Protein 4GQX (pdb70)

InterPro domains:
  IPR002178 PTS EIIA type-2 domain [PF00359] (7-148)
  IPR002178 PTS EIIA type-2 domain [PS00372] (52-68)
  IPR002178 PTS EIIA type-2 domain [PS51094] (6-149)
  IPR002178 PTS EIIA type-2 domain [cd00211] (8-146)
  IPR006320 Phosphotransferase system, IIA-like nitrogen-regulatory protein PtsN [TIGR01419] (4-147)
  IPR016152 Phosphotransferase/anion transporter [G3DSA:3.40.930.10] (1-151)
  IPR016152 Phosphotransferase/anion transporter [SSF55804] (1-149)
  IPR051541 PTS System Sugar Transport and Nitrogen Regulation [PTHR47738] (1-150)

Structure (mmCIF, N/CA/C/O backbone):
data_4GQX
#
_entry.id   4GQX
#
_cell.length_a   67.203
_cell.length_b   67.203
_cell.length_c   144.104
_cell.angle_alpha   90.00
_cell.angle_beta   90.00
_cell.angle_gamma   120.00
#
_symmetry.space_group_name_H-M   'P 65'
#
loop_
_atom_site.group_PDB
_atom_site.id
_atom_site.type_symbol
_atom_site.label_atom_id
_atom_site.label_alt_id
_atom_site.label_comp_id
_atom_site.label_asym_id
_atom_site.label_entity_id
_atom_site.label_seq_id
_atom_site.pdbx_PDB_ins_code
_atom_site.Cartn_x
_atom_site.Cartn_y
_atom_site.Cartn_z
_atom_site.occupancy
_atom_site.B_iso_or_equiv
_atom_site.auth_seq_id
_atom_site.auth_comp_id
_atom_site.auth_asym_id
_atom_site.auth_atom_id
_atom_site.pdbx_PDB_model_num
ATOM 1 N N . MET A 1 13 ? 45.221 -12.180 -121.851 1.00 149.45 1 MET A N 1
ATOM 2 C CA . MET A 1 13 ? 43.750 -12.416 -122.020 1.00 149.45 1 MET A CA 1
ATOM 3 C C . MET A 1 13 ? 42.911 -11.124 -122.081 1.00 147.76 1 MET A C 1
ATOM 4 O O . MET A 1 13 ? 43.407 -10.009 -121.860 1.00 148.25 1 MET A O 1
ATOM 9 N N . ASN A 1 14 ? 41.629 -11.299 -122.379 1.00 67.85 2 ASN A N 1
ATOM 10 C CA . ASN A 1 14 ? 40.681 -10.206 -122.480 1.00 64.73 2 ASN A CA 1
ATOM 11 C C . ASN A 1 14 ? 39.454 -10.552 -121.628 1.00 62.32 2 ASN A C 1
ATOM 12 O O . ASN A 1 14 ? 38.739 -9.643 -121.172 1.00 61.30 2 ASN A O 1
ATOM 17 N N . ARG A 1 15 ? 39.255 -11.881 -121.480 1.00 47.56 3 ARG A N 1
ATOM 18 C CA . ARG A 1 15 ? 38.423 -12.638 -120.482 1.00 45.17 3 ARG A CA 1
ATOM 19 C C . ARG A 1 15 ? 36.903 -12.524 -120.549 1.00 43.67 3 ARG A C 1
ATOM 20 O O . ARG A 1 15 ? 36.161 -13.427 -120.168 1.00 43.58 3 ARG A O 1
ATOM 28 N N . LEU A 1 16 ? 36.453 -11.388 -121.035 1.00 64.35 4 LEU A N 1
ATOM 29 C CA . LEU A 1 16 ? 35.064 -11.156 -121.278 1.00 62.06 4 LEU A CA 1
ATOM 30 C C . LEU A 1 16 ? 34.921 -11.427 -122.783 1.00 60.77 4 LEU A C 1
ATOM 31 O O . LEU A 1 16 ? 33.817 -11.478 -123.330 1.00 60.48 4 LEU A O 1
ATOM 36 N N . ALA A 1 17 ? 36.066 -11.641 -123.429 1.00 39.56 5 ALA A N 1
ATOM 37 C CA . ALA A 1 17 ? 36.151 -11.836 -124.862 1.00 38.00 5 ALA A CA 1
ATOM 38 C C . ALA A 1 17 ? 35.347 -13.035 -125.314 1.00 37.21 5 ALA A C 1
ATOM 39 O O . ALA A 1 17 ? 34.491 -12.932 -126.197 1.00 36.97 5 ALA A O 1
ATOM 41 N N . LYS A 1 18 ? 35.622 -14.179 -124.702 1.00 48.86 6 LYS A N 1
ATOM 42 C CA . LYS A 1 18 ? 35.070 -15.424 -125.201 1.00 48.22 6 LYS A CA 1
ATOM 43 C C . LYS A 1 18 ? 33.634 -15.690 -124.757 1.00 47.31 6 LYS A C 1
ATOM 44 O O . LYS A 1 18 ? 32.968 -16.543 -125.331 1.00 47.53 6 LYS A O 1
ATOM 50 N N . ILE A 1 19 ? 33.136 -14.948 -123.776 1.00 31.21 7 ILE A N 1
ATOM 51 C CA . ILE A 1 19 ? 31.754 -15.162 -123.336 1.00 30.43 7 ILE A CA 1
ATOM 52 C C . ILE A 1 19 ? 30.803 -14.027 -123.681 1.00 30.61 7 ILE A C 1
ATOM 53 O O . ILE A 1 19 ? 29.583 -14.182 -123.571 1.00 30.69 7 ILE A O 1
ATOM 58 N N . LEU A 1 20 ? 31.341 -12.884 -124.086 1.00 34.60 8 LEU A N 1
ATOM 59 C CA . LEU A 1 20 ? 30.466 -11.772 -124.447 1.00 35.25 8 LEU A CA 1
ATOM 60 C C . LEU A 1 20 ? 30.617 -11.400 -125.895 1.00 35.99 8 LEU A C 1
ATOM 61 O O . LEU A 1 20 ? 31.478 -10.601 -126.237 1.00 35.59 8 LEU A O 1
ATOM 66 N N . PRO A 1 21 ? 29.772 -11.987 -126.752 1.00 49.65 9 PRO A N 1
ATOM 67 C CA . PRO A 1 21 ? 29.858 -11.745 -128.189 1.00 50.58 9 PRO A CA 1
ATOM 68 C C . PRO A 1 21 ? 29.201 -10.437 -128.559 1.00 51.77 9 PRO A C 1
ATOM 69 O O . PRO A 1 21 ? 28.501 -9.845 -127.746 1.00 51.94 9 PRO A O 1
ATOM 73 N N . LEU A 1 22 ? 29.423 -10.006 -129.794 1.00 49.31 10 LEU A N 1
ATOM 74 C CA . LEU A 1 22 ? 28.849 -8.773 -130.316 1.00 50.84 10 LEU A CA 1
ATOM 75 C C . LEU A 1 22 ? 27.322 -8.806 -130.238 1.00 51.89 10 LEU A C 1
ATOM 76 O O . LEU A 1 22 ? 26.704 -7.789 -129.920 1.00 52.18 10 LEU A O 1
ATOM 81 N N . GLU A 1 23 ? 26.730 -9.976 -130.493 1.00 48.96 11 GLU A N 1
ATOM 82 C CA . GLU A 1 23 ? 25.280 -10.154 -130.432 1.00 50.64 11 GLU A CA 1
ATOM 83 C C . GLU A 1 23 ? 24.774 -9.643 -129.116 1.00 50.56 11 GLU A C 1
ATOM 84 O O . GLU A 1 23 ? 23.641 -9.172 -129.039 1.00 51.02 11 GLU A O 1
ATOM 90 N N . ASN A 1 24 ? 25.622 -9.755 -128.090 1.00 40.30 12 ASN A N 1
ATOM 91 C CA . ASN A 1 24 ? 25.230 -9.549 -126.711 1.00 39.94 12 ASN A CA 1
ATOM 92 C C . ASN A 1 24 ? 25.601 -8.168 -126.192 1.00 39.98 12 ASN A C 1
ATOM 93 O O . ASN A 1 24 ? 25.513 -7.893 -124.994 1.00 39.66 12 ASN A O 1
ATOM 98 N N . VAL A 1 25 ? 26.038 -7.310 -127.107 1.00 58.50 13 VAL A N 1
ATOM 99 C CA . VAL A 1 25 ? 26.112 -5.869 -126.860 1.00 58.61 13 VAL A CA 1
ATOM 100 C C . VAL A 1 25 ? 24.855 -5.196 -127.426 1.00 59.48 13 VAL A C 1
ATOM 101 O O . VAL A 1 25 ? 24.692 -5.089 -128.660 1.00 59.32 13 VAL A O 1
ATOM 105 N N . VAL A 1 26 ? 23.971 -4.787 -126.503 1.00 68.98 14 VAL A N 1
ATOM 106 C CA . VAL A 1 26 ? 22.717 -4.073 -126.798 1.00 70.06 14 VAL A CA 1
ATOM 107 C C . VAL A 1 26 ? 22.758 -2.591 -126.375 1.00 71.89 14 VAL A C 1
ATOM 108 O O . VAL A 1 26 ? 22.889 -2.254 -125.182 1.00 72.12 14 VAL A O 1
ATOM 112 N N . ILE A 1 27 ? 22.629 -1.725 -127.383 1.00 59.98 15 ILE A N 1
ATOM 113 C CA . ILE A 1 27 ? 22.694 -0.290 -127.221 1.00 61.69 15 ILE A CA 1
ATOM 114 C C . ILE A 1 27 ? 21.293 0.195 -127.037 1.00 62.70 15 ILE A C 1
ATOM 115 O O . ILE A 1 27 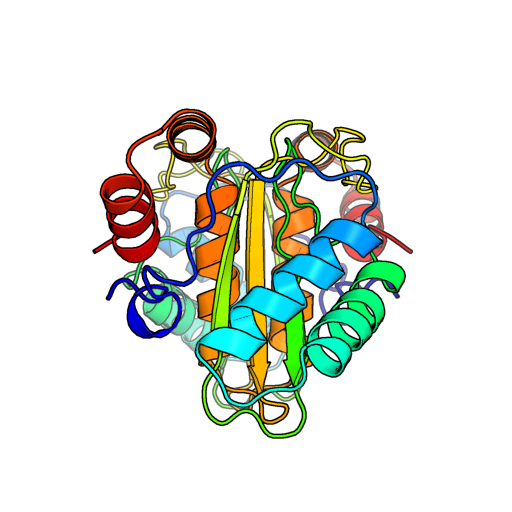? 20.379 -0.235 -127.748 1.00 62.52 15 ILE A O 1
ATOM 120 N N . ASP A 1 28 ? 21.140 1.097 -126.074 1.00 77.60 16 ASP A N 1
ATOM 121 C CA . ASP A 1 28 ? 19.895 1.826 -125.849 1.00 79.36 16 ASP A CA 1
ATOM 122 C C . ASP A 1 28 ? 18.649 0.955 -125.920 1.00 79.02 16 ASP A C 1
ATOM 123 O O . ASP A 1 28 ? 18.296 0.393 -126.962 1.00 79.00 16 ASP A O 1
ATOM 128 N N . LEU A 1 29 ? 17.968 0.899 -124.793 1.00 53.85 17 LEU A N 1
ATOM 129 C CA . LEU A 1 29 ? 16.838 0.055 -124.652 1.00 53.54 17 LEU A CA 1
ATOM 130 C C . LEU A 1 29 ? 15.883 0.874 -123.849 1.00 53.58 17 LEU A C 1
ATOM 131 O O . LEU A 1 29 ? 16.138 1.204 -122.688 1.00 53.42 17 LEU A O 1
ATOM 136 N N . SER A 1 30 ? 14.798 1.251 -124.501 1.00 70.84 18 SER A N 1
ATOM 137 C CA . SER A 1 30 ? 13.747 1.989 -123.840 1.00 71.11 18 SER A CA 1
ATOM 138 C C . SER A 1 30 ? 13.017 0.972 -122.985 1.00 71.07 18 SER A C 1
ATOM 139 O O . SER A 1 30 ? 12.472 -0.006 -123.504 1.00 71.14 18 SER A O 1
ATOM 142 N N . VAL A 1 31 ? 13.041 1.176 -121.673 1.00 54.64 19 VAL A N 1
ATOM 143 C CA . VAL A 1 31 ? 12.436 0.209 -120.773 1.00 54.60 19 VAL A CA 1
ATOM 144 C C . VAL A 1 31 ? 12.205 0.802 -119.393 1.00 54.30 19 VAL A C 1
ATOM 145 O O . VAL A 1 31 ? 12.887 1.744 -118.992 1.00 54.29 19 VAL A O 1
ATOM 149 N N . THR A 1 32 ? 11.256 0.226 -118.665 1.00 68.24 20 THR A N 1
ATOM 150 C CA . THR A 1 32 ? 10.723 0.853 -117.458 1.00 68.09 20 THR A CA 1
ATOM 151 C C . THR A 1 32 ? 11.001 0.133 -116.104 1.00 67.52 20 THR A C 1
ATOM 152 O O . THR A 1 32 ? 11.443 0.764 -115.143 1.00 67.36 20 THR A O 1
ATOM 156 N N . SER A 1 33 ? 10.765 -1.181 -116.051 1.00 57.30 21 SER A N 1
ATOM 157 C CA . SER A 1 33 ? 10.959 -1.990 -114.834 1.00 56.76 21 SER A CA 1
ATOM 158 C C . SER A 1 33 ? 12.372 -2.562 -114.715 1.00 56.44 21 SER A C 1
ATOM 159 O O . SER A 1 33 ? 13.097 -2.687 -115.705 1.00 56.31 21 SER A O 1
ATOM 162 N N . LYS A 1 34 ? 12.744 -2.932 -113.488 1.00 74.81 22 LYS A N 1
ATOM 163 C CA . LYS A 1 34 ? 13.893 -3.808 -113.245 1.00 73.79 22 LYS A CA 1
ATOM 164 C C . LYS A 1 34 ? 13.561 -5.158 -113.853 1.00 73.48 22 LYS A C 1
ATOM 165 O O . LYS A 1 34 ? 14.434 -5.809 -114.415 1.00 73.66 22 LYS A O 1
ATOM 171 N N . LYS A 1 35 ? 12.288 -5.556 -113.740 1.00 73.75 23 LYS A N 1
ATOM 172 C CA . LYS A 1 35 ? 11.746 -6.761 -114.383 1.00 73.03 23 LYS A CA 1
ATOM 173 C C . LYS A 1 35 ? 11.833 -6.678 -115.904 1.00 72.03 23 LYS A C 1
ATOM 174 O O . LYS A 1 35 ? 12.163 -7.658 -116.578 1.00 72.05 23 LYS A O 1
ATOM 180 N N . ARG A 1 36 ? 11.551 -5.499 -116.434 1.00 45.82 24 ARG A N 1
ATOM 181 C CA . ARG A 1 36 ? 11.579 -5.299 -117.862 1.00 44.62 24 ARG A CA 1
ATOM 182 C C . ARG A 1 36 ? 12.943 -5.597 -118.477 1.00 43.01 24 ARG A C 1
ATOM 183 O O . ARG A 1 36 ? 13.029 -6.249 -119.508 1.00 42.69 24 ARG A O 1
ATOM 191 N N . VAL A 1 37 ? 14.004 -5.122 -117.832 1.00 72.66 25 VAL A N 1
ATOM 192 C CA . VAL A 1 37 ? 15.379 -5.292 -118.334 1.00 70.89 25 VAL A CA 1
ATOM 193 C C . VAL A 1 37 ? 15.767 -6.735 -118.233 1.00 70.19 25 VAL A C 1
ATOM 194 O O . VAL A 1 37 ? 16.340 -7.300 -119.167 1.00 70.09 25 VAL A O 1
ATOM 198 N N . PHE A 1 38 ? 15.467 -7.312 -117.073 1.00 66.16 26 PHE A N 1
ATOM 199 C CA . PHE A 1 38 ? 15.716 -8.714 -116.804 1.00 65.28 26 PHE A CA 1
ATOM 200 C C . PHE A 1 38 ? 15.028 -9.612 -117.850 1.00 65.46 26 PHE A C 1
ATOM 201 O O . PHE A 1 38 ? 15.612 -10.628 -118.269 1.00 65.57 26 PHE A O 1
ATOM 209 N N . GLU A 1 39 ? 13.815 -9.224 -118.285 1.00 64.56 27 GLU A N 1
ATOM 210 C CA . GLU A 1 39 ? 13.088 -9.926 -119.353 1.00 64.11 27 GLU A CA 1
ATOM 211 C C . GLU A 1 39 ? 13.824 -9.824 -120.687 1.00 64.07 27 GLU A C 1
ATOM 212 O O . GLU A 1 39 ? 13.977 -10.811 -121.407 1.00 64.01 27 GLU A O 1
ATOM 218 N N . GLN A 1 40 ? 14.296 -8.622 -120.993 1.00 48.41 28 GLN A N 1
ATOM 219 C CA . GLN A 1 40 ? 15.059 -8.390 -122.191 1.00 48.45 28 GLN A CA 1
ATOM 220 C C . GLN A 1 40 ? 16.420 -9.048 -122.123 1.00 47.78 28 GLN A C 1
ATOM 221 O O . GLN A 1 40 ? 16.896 -9.593 -123.115 1.00 48.09 28 GLN A O 1
ATOM 227 N N . ALA A 1 41 ? 17.054 -8.997 -120.957 1.00 41.74 29 ALA A N 1
ATOM 228 C CA . ALA A 1 41 ? 18.325 -9.678 -120.766 1.00 40.81 29 ALA A CA 1
ATOM 229 C C . ALA A 1 41 ? 18.123 -11.156 -121.044 1.00 40.35 29 ALA A C 1
ATOM 230 O O . ALA A 1 41 ? 18.995 -11.799 -121.622 1.00 40.38 29 ALA A O 1
ATOM 232 N N . GLY A 1 42 ? 16.952 -11.669 -120.652 1.00 48.79 30 GLY A N 1
ATOM 233 C CA . GLY A 1 42 ? 16.521 -13.043 -120.940 1.00 47.94 30 GLY A CA 1
ATOM 234 C C . GLY A 1 42 ? 16.437 -13.369 -122.427 1.00 47.31 30 GLY A C 1
ATOM 235 O O . GLY A 1 42 ? 16.859 -14.444 -122.865 1.00 47.48 30 GLY A O 1
ATOM 236 N N . LEU A 1 43 ? 15.903 -12.437 -123.209 1.00 40.48 31 LEU A N 1
ATOM 237 C CA . LEU A 1 43 ? 15.814 -12.615 -124.650 1.00 39.45 31 LEU A CA 1
ATOM 238 C C . LEU A 1 43 ? 17.187 -12.648 -125.327 1.00 38.81 31 LEU A C 1
ATOM 239 O O . LEU A 1 43 ? 17.380 -13.367 -126.314 1.00 38.79 31 LEU A O 1
ATOM 244 N N . ILE A 1 44 ? 18.134 -11.874 -124.805 1.00 26.39 32 ILE A N 1
ATOM 245 C CA . ILE A 1 44 ? 19.483 -11.812 -125.386 1.00 25.82 32 ILE A CA 1
ATOM 246 C C . ILE A 1 44 ? 20.221 -13.159 -125.319 1.00 25.62 32 ILE A C 1
ATOM 247 O O . ILE A 1 44 ? 20.715 -13.675 -126.336 1.00 25.54 32 ILE A O 1
ATOM 252 N N . PHE A 1 45 ? 20.276 -13.726 -124.120 1.00 37.25 33 PHE A N 1
ATOM 253 C CA . PHE A 1 45 ? 20.949 -14.988 -123.911 1.00 37.31 33 PHE A CA 1
ATOM 254 C C . PHE A 1 45 ? 20.245 -16.122 -124.646 1.00 38.25 33 PHE A C 1
ATOM 255 O O . PHE A 1 45 ? 20.885 -16.950 -125.297 1.00 38.25 33 PHE A O 1
ATOM 263 N N . GLU A 1 46 ? 18.920 -16.121 -124.561 1.00 32.19 34 GLU A N 1
ATOM 264 C CA . GLU A 1 46 ? 18.059 -17.000 -125.335 1.00 33.09 34 GLU A CA 1
ATOM 265 C C . GLU A 1 46 ? 18.421 -16.981 -126.822 1.00 33.60 34 GLU A C 1
ATOM 266 O O . GLU A 1 46 ? 18.243 -17.971 -127.505 1.00 33.85 34 GLU A O 1
ATOM 272 N N . ASN A 1 47 ? 18.945 -15.869 -127.325 1.00 35.22 35 ASN A N 1
ATOM 273 C CA . ASN A 1 47 ? 19.336 -15.820 -128.734 1.00 36.27 35 ASN A CA 1
ATOM 274 C C . ASN A 1 47 ? 20.590 -16.569 -129.120 1.00 36.38 35 ASN A C 1
ATOM 275 O O . ASN A 1 47 ? 20.554 -17.357 -130.048 1.00 36.36 35 ASN A O 1
ATOM 280 N N . GLN A 1 48 ? 21.697 -16.309 -128.437 1.00 45.62 36 GLN A N 1
ATOM 281 C CA . GLN A 1 48 ? 22.943 -16.937 -128.837 1.00 46.21 36 GLN A CA 1
ATOM 282 C C . GLN A 1 48 ? 23.174 -18.292 -128.158 1.00 45.53 36 GLN A C 1
ATOM 283 O O . GLN A 1 48 ? 24.067 -19.044 -128.550 1.00 45.91 36 GLN A O 1
ATOM 289 N N . ASN A 1 49 ? 22.337 -18.603 -127.169 1.00 35.90 37 ASN A N 1
ATOM 290 C CA . ASN A 1 49 ? 22.337 -19.893 -126.493 1.00 34.34 37 ASN A CA 1
ATOM 291 C C . ASN A 1 49 ? 20.977 -20.588 -126.578 1.00 33.65 37 ASN A C 1
ATOM 292 O O . ASN A 1 49 ? 19.956 -19.955 -126.778 1.00 33.20 37 ASN A O 1
ATOM 297 N N . GLY A 1 50 ? 20.931 -21.892 -126.392 1.00 38.98 38 GLY A N 1
ATOM 298 C CA . GLY A 1 50 ? 19.617 -22.555 -126.324 1.00 39.19 38 GLY A CA 1
ATOM 299 C C . GLY A 1 50 ? 18.629 -22.023 -125.280 1.00 38.85 38 GLY A C 1
ATOM 300 O O . GLY A 1 50 ? 17.416 -22.074 -125.470 1.00 38.48 38 GLY A O 1
ATOM 301 N N . ILE A 1 51 ? 19.172 -21.485 -124.193 1.00 65.50 39 ILE A N 1
ATOM 302 C CA . ILE A 1 51 ? 18.465 -21.299 -122.908 1.00 65.87 39 ILE A CA 1
ATOM 303 C C . ILE A 1 51 ? 17.132 -20.538 -122.934 1.00 66.58 39 ILE A C 1
ATOM 304 O O . ILE A 1 51 ? 17.023 -19.480 -123.575 1.00 67.13 39 ILE A O 1
ATOM 309 N N . ALA A 1 52 ? 16.139 -21.077 -122.213 1.00 54.50 40 ALA A N 1
ATOM 310 C CA . ALA A 1 52 ? 14.839 -20.440 -122.072 1.00 54.42 40 ALA A CA 1
ATOM 311 C C . ALA A 1 52 ? 15.028 -19.045 -121.494 1.00 54.88 40 ALA A C 1
ATOM 312 O O . ALA A 1 52 ? 15.708 -18.878 -120.479 1.00 54.53 40 ALA A O 1
ATOM 314 N N . ARG A 1 53 ? 14.450 -18.046 -122.162 1.00 49.70 41 ARG A N 1
ATOM 315 C CA . ARG A 1 53 ? 14.536 -16.651 -121.715 1.00 50.35 41 ARG A CA 1
ATOM 316 C C . ARG A 1 53 ? 14.004 -16.456 -120.292 1.00 50.66 41 ARG A C 1
ATOM 317 O O . ARG A 1 53 ? 14.574 -15.679 -119.521 1.00 51.24 41 ARG A O 1
ATOM 325 N N . SER A 1 54 ? 12.925 -17.177 -119.968 1.00 31.63 42 SER A N 1
ATOM 326 C CA . SER A 1 54 ? 12.291 -17.215 -118.650 1.00 31.30 42 SER A CA 1
ATOM 327 C C . SER A 1 54 ? 13.197 -17.646 -117.507 1.00 31.14 42 SER A C 1
ATOM 328 O O . SER A 1 54 ? 13.145 -17.068 -116.436 1.00 31.26 42 SER A O 1
ATOM 331 N N . THR A 1 55 ? 13.989 -18.690 -117.726 1.00 40.19 43 THR A N 1
ATOM 332 C CA . THR A 1 55 ? 14.876 -19.220 -116.705 1.00 39.85 43 THR A CA 1
ATOM 333 C C . THR A 1 55 ? 15.976 -18.216 -116.354 1.00 40.21 43 THR A C 1
ATOM 334 O O . THR A 1 55 ? 16.310 -18.026 -115.192 1.00 40.21 43 THR A O 1
ATOM 338 N N . VAL A 1 56 ? 16.503 -17.538 -117.354 1.00 41.15 44 VAL A N 1
ATOM 339 C CA . VAL A 1 56 ? 17.444 -16.467 -117.106 1.00 42.00 44 VAL A CA 1
ATOM 340 C C . VAL A 1 56 ? 16.824 -15.377 -116.238 1.00 41.71 44 VAL A C 1
ATOM 341 O O . VAL A 1 56 ? 17.408 -15.011 -115.227 1.00 42.01 44 VAL A O 1
ATOM 345 N N . THR A 1 57 ? 15.658 -14.855 -116.624 1.00 47.69 45 THR A N 1
ATOM 346 C CA . THR A 1 57 ? 15.081 -13.745 -115.877 1.00 47.69 45 THR A CA 1
ATOM 347 C C . THR A 1 57 ? 14.702 -14.172 -114.456 1.00 48.17 45 THR A C 1
ATOM 348 O O . THR A 1 57 ? 15.046 -13.487 -113.499 1.00 48.70 45 THR A O 1
ATOM 352 N N . ASP A 1 58 ? 14.028 -15.310 -114.312 1.00 53.83 46 ASP A N 1
ATOM 353 C CA . ASP A 1 58 ? 13.709 -15.856 -112.989 1.00 54.25 46 ASP A CA 1
ATOM 354 C C . ASP A 1 58 ? 14.947 -15.940 -112.103 1.00 54.37 46 ASP A C 1
ATOM 355 O O . ASP A 1 58 ? 14.901 -15.609 -110.921 1.00 54.45 46 ASP A O 1
ATOM 360 N N . ASN A 1 59 ? 16.054 -16.381 -112.682 1.00 46.49 47 ASN A N 1
ATOM 361 C CA . ASN A 1 59 ? 17.240 -16.668 -111.905 1.00 46.76 47 ASN A CA 1
ATOM 362 C C . ASN A 1 59 ? 17.988 -15.437 -111.470 1.00 46.91 47 ASN A C 1
ATOM 363 O O . ASN A 1 59 ? 18.664 -15.442 -110.426 1.00 46.71 47 ASN A O 1
ATOM 368 N N . LEU A 1 60 ? 17.854 -14.389 -112.277 1.00 51.40 48 LEU A N 1
ATOM 369 C CA . LEU A 1 60 ? 18.478 -13.101 -111.997 1.00 51.83 48 LEU A CA 1
ATOM 370 C C . LEU A 1 60 ? 17.820 -12.448 -110.773 1.00 52.48 48 LEU A C 1
ATOM 371 O O . LEU A 1 60 ? 18.506 -11.928 -109.885 1.00 52.61 48 LEU A O 1
ATOM 376 N N . PHE A 1 61 ? 16.489 -12.515 -110.737 1.00 53.32 49 PHE A N 1
ATOM 377 C CA . PHE A 1 61 ? 15.688 -12.117 -109.581 1.00 53.70 49 PHE A CA 1
ATOM 378 C C . PHE A 1 61 ? 15.967 -12.983 -108.372 1.00 53.99 49 PHE A C 1
ATOM 379 O O . PHE A 1 61 ? 16.132 -12.481 -107.268 1.00 53.94 49 PHE A O 1
ATOM 387 N N . ALA A 1 62 ? 16.021 -14.291 -108.587 1.00 75.38 50 ALA A N 1
ATOM 388 C CA . ALA A 1 62 ? 16.481 -15.210 -1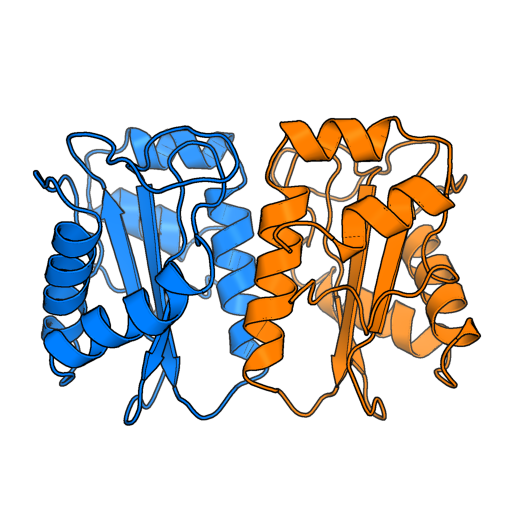07.556 1.00 76.26 50 ALA A CA 1
ATOM 389 C C . ALA A 1 62 ? 17.905 -14.840 -107.072 1.00 76.53 50 ALA A C 1
ATOM 390 O O . ALA A 1 62 ? 18.582 -15.629 -106.394 1.00 76.99 50 ALA A O 1
ATOM 392 N N . ARG A 1 63 ? 18.348 -13.629 -107.409 1.00 56.47 51 ARG A N 1
ATOM 393 C CA . ARG A 1 63 ? 19.614 -13.136 -106.924 1.00 55.79 51 ARG A CA 1
ATOM 394 C C . ARG A 1 63 ? 19.471 -11.674 -106.570 1.00 55.99 51 ARG A C 1
ATOM 395 O O . ARG A 1 63 ? 20.022 -11.221 -105.571 1.00 56.06 51 ARG A O 1
ATOM 403 N N . GLU A 1 64 ? 18.705 -10.954 -107.379 1.00 58.44 52 GLU A N 1
ATOM 404 C CA . GLU A 1 64 ? 18.492 -9.528 -107.190 1.00 58.94 52 GLU A CA 1
ATOM 405 C C . GLU A 1 64 ? 17.636 -9.182 -105.973 1.00 59.83 52 GLU A C 1
ATOM 406 O O . GLU A 1 64 ? 17.897 -8.178 -105.300 1.00 60.14 52 GLU A O 1
ATOM 412 N N . ARG A 1 65 ? 16.615 -9.997 -105.695 1.00 80.68 53 ARG A N 1
ATOM 413 C CA . ARG A 1 65 ? 15.802 -9.835 -104.480 1.00 81.26 53 ARG A CA 1
ATOM 414 C C . ARG A 1 65 ? 16.603 -10.201 -103.218 1.00 80.77 53 ARG A C 1
ATOM 415 O O . ARG A 1 65 ? 16.214 -9.830 -102.099 1.00 81.18 53 ARG A O 1
ATOM 423 N N . LEU A 1 66 ? 17.695 -10.951 -103.404 1.00 55.33 54 LEU A N 1
ATOM 424 C CA . LEU A 1 66 ? 18.608 -11.337 -102.315 1.00 54.03 54 LEU A CA 1
ATOM 425 C C . LEU A 1 66 ? 19.572 -10.178 -101.944 1.00 52.71 54 LEU A C 1
ATOM 426 O O . LEU A 1 66 ? 20.355 -10.270 -100.980 1.00 52.25 54 LEU A O 1
ATOM 431 N N . GLY A 1 67 ? 19.478 -9.087 -102.713 1.00 43.87 55 GLY A N 1
ATOM 432 C CA . GLY A 1 67 ? 20.347 -7.911 -102.586 1.00 41.91 55 GLY A CA 1
ATOM 433 C C . GLY A 1 67 ? 20.800 -7.381 -103.945 1.00 40.61 55 GLY A C 1
ATOM 434 O O . GLY A 1 67 ? 21.264 -8.147 -104.804 1.00 40.45 55 GLY A O 1
ATOM 435 N N . SER A 1 68 ? 20.680 -6.065 -104.125 1.00 27.38 56 SER A N 1
ATOM 436 C CA . SER A 1 68 ? 21.046 -5.385 -105.374 1.00 26.32 56 SER A CA 1
ATOM 437 C C . SER A 1 68 ? 22.467 -5.648 -105.871 1.00 25.72 56 SER A C 1
ATOM 438 O O . SER A 1 68 ? 23.428 -5.696 -105.101 1.00 24.79 56 SER A O 1
ATOM 441 N N . THR A 1 69 ? 22.572 -5.807 -107.188 1.00 48.22 57 THR A N 1
ATOM 442 C CA . THR A 1 69 ? 23.848 -6.019 -107.864 1.00 48.01 57 THR A CA 1
ATOM 443 C C . THR A 1 69 ? 24.293 -4.721 -108.531 1.00 48.39 57 THR A C 1
ATOM 444 O O . THR A 1 69 ? 25.208 -4.714 -109.355 1.00 48.32 57 THR A O 1
ATOM 448 N N . GLY A 1 70 ? 23.628 -3.628 -108.166 1.00 51.21 58 GLY A N 1
ATOM 449 C CA . GLY A 1 70 ? 24.048 -2.298 -108.577 1.00 52.43 58 GLY A CA 1
ATOM 450 C C . GLY A 1 70 ? 25.394 -2.042 -107.938 1.00 53.27 58 GLY A C 1
ATOM 451 O O . GLY A 1 70 ? 25.599 -2.394 -106.781 1.00 53.32 58 GLY A O 1
ATOM 452 N N . LEU A 1 71 ? 26.323 -1.464 -108.688 1.00 58.41 59 LEU A N 1
ATOM 453 C CA . LEU A 1 71 ? 27.671 -1.281 -108.171 1.00 59.18 59 LEU A CA 1
ATOM 454 C C . LEU A 1 71 ? 27.910 0.170 -107.736 1.00 60.47 59 LEU A C 1
ATOM 455 O O . LEU A 1 71 ? 28.952 0.498 -107.149 1.00 60.86 59 LEU A O 1
ATOM 460 N N . GLY A 1 72 ? 26.924 1.029 -107.994 1.00 74.34 60 GLY A N 1
ATOM 461 C CA . GLY A 1 72 ? 27.060 2.468 -107.723 1.00 75.30 60 GLY A CA 1
ATOM 462 C C . GLY A 1 72 ? 27.223 3.223 -109.030 1.00 76.04 60 GLY A C 1
ATOM 463 O O . GLY A 1 72 ? 27.814 2.695 -109.990 1.00 76.80 60 GLY A O 1
ATOM 464 N N . GLU A 1 73 ? 26.671 4.431 -109.092 1.00 41.81 61 GLU A N 1
ATOM 465 C CA . GLU A 1 73 ? 26.832 5.284 -110.263 1.00 42.00 61 GLU A CA 1
ATOM 466 C C . GLU A 1 73 ? 26.316 4.681 -111.606 1.00 41.73 61 GLU A C 1
ATOM 467 O O . GLU A 1 73 ? 27.048 4.624 -112.607 1.00 41.82 61 GLU A O 1
ATOM 473 N N . GLY A 1 74 ? 25.058 4.241 -111.631 1.00 63.51 62 GLY A N 1
ATOM 474 C CA . GLY A 1 74 ? 24.418 3.789 -112.884 1.00 62.39 62 GLY A CA 1
ATOM 475 C C . GLY A 1 74 ? 24.874 2.429 -113.401 1.00 61.59 62 GLY A C 1
ATOM 476 O O . GLY A 1 74 ? 24.487 1.997 -114.489 1.00 61.62 62 GLY A O 1
ATOM 477 N N . VAL A 1 75 ? 25.683 1.750 -112.596 1.00 49.03 63 VAL A N 1
ATOM 478 C CA . VAL A 1 75 ? 26.362 0.530 -112.993 1.00 47.47 63 VAL A CA 1
ATOM 479 C C . VAL A 1 75 ? 25.799 -0.643 -112.196 1.00 46.25 63 VAL A C 1
ATOM 480 O O . VAL A 1 75 ? 25.634 -0.560 -110.958 1.00 46.43 63 VAL A O 1
ATOM 484 N N . ALA A 1 76 ? 25.519 -1.735 -112.894 1.00 36.69 64 ALA A N 1
ATOM 485 C CA . ALA A 1 76 ? 25.051 -2.932 -112.227 1.00 34.92 64 ALA A CA 1
ATOM 486 C C . ALA A 1 76 ? 25.662 -4.165 -112.869 1.00 33.95 64 ALA A C 1
ATOM 487 O O . ALA A 1 76 ? 26.034 -4.144 -114.046 1.00 33.89 64 ALA A O 1
ATOM 489 N N . ILE A 1 77 ? 25.790 -5.227 -112.074 1.00 25.16 65 ILE A N 1
ATOM 490 C CA . ILE A 1 77 ? 26.242 -6.519 -112.566 1.00 23.82 65 ILE A CA 1
ATOM 491 C C . ILE A 1 77 ? 25.275 -7.614 -112.127 1.00 23.69 65 ILE A C 1
ATOM 492 O O . ILE A 1 77 ? 25.582 -8.396 -111.235 1.00 23.49 65 ILE A O 1
ATOM 497 N N . PRO A 1 78 ? 24.100 -7.678 -112.758 1.00 36.31 66 PRO A N 1
ATOM 498 C CA . PRO A 1 78 ? 23.178 -8.730 -112.421 1.00 36.75 66 PRO A CA 1
ATOM 499 C C . PRO A 1 78 ? 23.757 -10.032 -112.917 1.00 38.02 66 PRO A C 1
ATOM 500 O O . PRO A 1 78 ? 24.338 -10.070 -114.005 1.00 38.84 66 PRO A O 1
ATOM 504 N N . HIS A 1 79 ? 23.629 -11.089 -112.124 1.00 32.53 67 HIS A N 1
ATOM 505 C CA . HIS A 1 79 ? 24.191 -12.388 -112.486 1.00 33.48 67 HIS A CA 1
ATOM 506 C C . HIS A 1 79 ? 23.447 -13.503 -111.762 1.00 34.63 67 HIS A C 1
ATOM 507 O O . HIS A 1 79 ? 22.574 -13.221 -110.934 1.00 34.65 67 HIS A O 1
ATOM 514 N N . GLY A 1 80 ? 23.801 -14.758 -112.067 1.00 27.33 68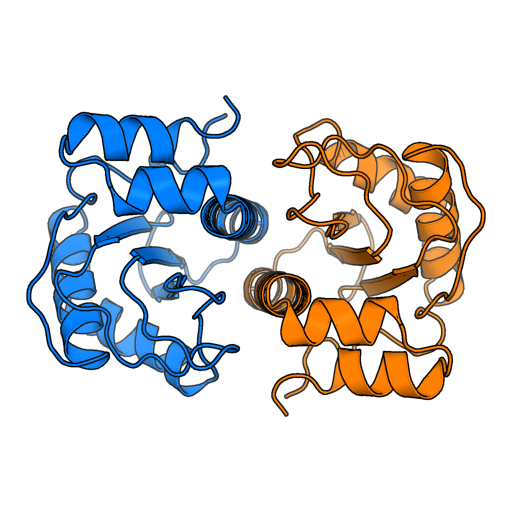 GLY A N 1
ATOM 515 C CA . GLY A 1 80 ? 23.102 -15.940 -111.544 1.00 28.65 68 GLY A CA 1
ATOM 516 C C . GLY A 1 80 ? 23.680 -17.263 -112.009 1.00 29.85 68 GLY A C 1
ATOM 517 O O . GLY A 1 80 ? 24.620 -17.304 -112.777 1.00 29.97 68 GLY A O 1
ATOM 518 N N . ARG A 1 81 ? 23.112 -18.355 -111.526 1.00 41.29 69 ARG A N 1
ATOM 519 C CA . ARG A 1 81 ? 23.519 -19.689 -111.929 1.00 42.95 69 ARG A CA 1
ATOM 520 C C . ARG A 1 81 ? 22.441 -20.184 -112.889 1.00 43.48 69 ARG A C 1
ATOM 521 O O . ARG A 1 81 ? 21.281 -19.802 -112.760 1.00 43.46 69 ARG A O 1
ATOM 529 N N . ILE A 1 82 ? 22.823 -21.018 -113.853 1.00 48.72 70 ILE A N 1
ATOM 530 C CA . ILE A 1 82 ? 21.870 -21.649 -114.777 1.00 49.56 70 ILE A CA 1
ATOM 531 C C . ILE A 1 82 ? 22.053 -23.163 -114.734 1.00 50.37 70 ILE A C 1
ATOM 532 O O . ILE A 1 82 ? 23.185 -23.651 -114.689 1.00 50.62 70 ILE A O 1
ATOM 537 N N . LYS A 1 83 ? 20.936 -23.891 -114.766 1.00 60.49 71 LYS A N 1
ATOM 538 C CA . LYS A 1 83 ? 20.906 -25.351 -114.609 1.00 61.17 71 LYS A CA 1
ATOM 539 C C . LYS A 1 83 ? 21.707 -26.155 -115.662 1.00 60.65 71 LYS A C 1
ATOM 540 O O . LYS A 1 83 ? 22.487 -27.041 -115.296 1.00 60.91 71 LYS A O 1
ATOM 546 N N . GLY A 1 84 ? 21.542 -25.863 -116.949 1.00 38.82 72 GLY A N 1
ATOM 547 C CA . GLY A 1 84 ? 22.182 -26.719 -117.960 1.00 37.98 72 GLY A CA 1
ATOM 548 C C . GLY A 1 84 ? 23.358 -26.117 -118.703 1.00 37.36 72 GLY A C 1
ATOM 549 O O . GLY A 1 84 ? 23.892 -26.729 -119.620 1.00 37.32 72 GLY A O 1
ATOM 550 N N . LEU A 1 85 ? 23.756 -24.914 -118.306 1.00 49.58 73 LEU A N 1
ATOM 551 C CA . LEU A 1 85 ? 24.768 -24.138 -119.013 1.00 49.09 73 LEU A CA 1
ATOM 552 C C . LEU A 1 85 ? 26.106 -24.862 -119.037 1.00 49.08 73 LEU A C 1
ATOM 553 O O . LEU A 1 85 ? 26.471 -25.494 -118.048 1.00 49.16 73 LEU A O 1
ATOM 558 N N . LYS A 1 86 ? 26.831 -24.766 -120.156 1.00 55.32 74 LYS A N 1
ATOM 559 C CA . LYS A 1 86 ? 28.093 -25.504 -120.334 1.00 54.80 74 LYS A CA 1
ATOM 560 C C . LYS A 1 86 ? 29.338 -24.641 -120.165 1.00 53.85 74 LYS A C 1
ATOM 561 O O . LYS A 1 86 ? 30.408 -25.141 -119.822 1.00 53.83 74 LYS A O 1
ATOM 567 N N . HIS A 1 87 ? 29.183 -23.352 -120.434 1.00 55.26 75 HIS A N 1
ATOM 568 C CA . HIS A 1 87 ? 30.222 -22.349 -120.257 1.00 54.10 75 HIS A CA 1
ATOM 569 C C . HIS A 1 87 ? 29.479 -21.063 -119.835 1.00 52.05 75 HIS A C 1
ATOM 570 O O . HIS A 1 87 ? 28.302 -20.902 -120.155 1.00 52.29 75 HIS A O 1
ATOM 577 N N . PRO A 1 88 ? 30.128 -20.158 -119.085 1.00 41.32 76 PRO A N 1
ATOM 578 C CA . PRO A 1 88 ? 29.425 -18.937 -118.674 1.00 39.87 76 PRO A CA 1
ATOM 579 C C . PRO A 1 88 ? 28.999 -18.098 -119.869 1.00 39.00 76 PRO A C 1
ATOM 580 O O . PRO A 1 88 ? 29.494 -18.325 -120.990 1.00 39.23 76 PRO A O 1
ATOM 584 N N . LEU A 1 89 ? 28.095 -17.141 -119.640 1.00 44.53 77 LEU A N 1
ATOM 585 C CA . LEU A 1 89 ? 27.576 -16.272 -120.704 1.00 42.98 77 LEU A CA 1
ATOM 586 C C . LEU A 1 89 ? 27.499 -14.829 -120.214 1.00 42.68 77 LEU A C 1
ATOM 587 O O . LEU A 1 89 ? 27.189 -14.591 -119.034 1.00 43.36 77 LEU A O 1
ATOM 592 N N . ALA A 1 90 ? 27.765 -13.855 -121.070 1.00 29.85 78 ALA A N 1
ATOM 593 C CA . ALA A 1 90 ? 27.632 -12.483 -120.600 1.00 30.22 78 ALA A CA 1
ATOM 594 C C . ALA A 1 90 ? 26.914 -11.575 -121.589 1.00 31.12 78 ALA A C 1
ATOM 595 O O . ALA A 1 90 ? 26.864 -11.877 -122.789 1.00 32.03 78 ALA A O 1
ATOM 597 N N . ALA A 1 91 ? 26.358 -10.466 -121.107 1.00 14.52 79 ALA A N 1
ATOM 598 C CA . ALA A 1 91 ? 25.795 -9.457 -122.011 1.00 15.41 79 ALA A CA 1
ATOM 599 C C . ALA A 1 91 ? 26.095 -8.032 -121.558 1.00 16.51 79 ALA A C 1
ATOM 600 O O . ALA A 1 91 ? 26.600 -7.796 -120.457 1.00 17.07 79 ALA A O 1
ATOM 602 N N . PHE A 1 92 ? 25.792 -7.064 -122.405 1.00 47.41 80 PHE A N 1
ATOM 603 C CA . PHE A 1 92 ? 25.877 -5.676 -121.973 1.00 48.47 80 PHE A CA 1
ATOM 604 C C . PHE A 1 92 ? 24.659 -4.887 -122.471 1.00 49.05 80 PHE A C 1
ATOM 605 O O . PHE A 1 92 ? 24.247 -4.991 -123.624 1.00 48.95 80 PHE A O 1
ATOM 613 N N . VAL A 1 93 ? 24.070 -4.103 -121.588 1.00 36.85 81 VAL A N 1
ATOM 614 C CA . VAL A 1 93 ? 22.896 -3.352 -121.962 1.00 37.96 81 VAL A CA 1
ATOM 615 C C . VAL A 1 93 ? 23.044 -1.915 -121.525 1.00 39.16 81 VAL A C 1
ATOM 616 O O . VAL A 1 93 ? 23.441 -1.659 -120.386 1.00 39.36 81 VAL A O 1
ATOM 620 N N . ARG A 1 94 ? 22.735 -0.982 -122.425 1.00 54.16 82 ARG A N 1
ATOM 621 C CA . ARG A 1 94 ? 22.530 0.420 -122.037 1.00 55.61 82 ARG A CA 1
ATOM 622 C C . ARG A 1 94 ? 21.074 0.763 -121.994 1.00 56.62 82 ARG A C 1
ATOM 623 O O . ARG A 1 94 ? 20.269 0.191 -122.722 1.00 57.40 82 ARG A O 1
ATOM 631 N N . LEU A 1 95 ? 20.718 1.712 -121.155 1.00 51.47 83 LEU A N 1
ATOM 632 C CA . LEU A 1 95 ? 19.343 2.099 -121.131 1.00 52.69 83 LEU A CA 1
ATOM 633 C C . LEU A 1 95 ? 19.180 3.563 -121.514 1.00 54.14 83 LEU A C 1
ATOM 634 O O . LEU A 1 95 ? 20.031 4.411 -121.185 1.00 54.35 83 LEU A O 1
ATOM 639 N N . ALA A 1 96 ? 18.098 3.836 -122.245 1.00 64.19 84 ALA A N 1
ATOM 640 C CA . ALA A 1 96 ? 17.728 5.189 -122.624 1.00 65.27 84 ALA A CA 1
ATOM 641 C C . ALA A 1 96 ? 17.599 5.993 -121.353 1.00 66.09 84 ALA A C 1
ATOM 642 O O . ALA A 1 96 ? 18.316 6.964 -121.140 1.00 66.09 84 ALA A O 1
ATOM 644 N N . GLU A 1 97 ? 16.690 5.553 -120.497 1.00 69.79 85 GLU A N 1
ATOM 645 C CA . GLU A 1 97 ? 16.478 6.201 -119.222 1.00 71.18 85 GLU A CA 1
ATOM 646 C C . GLU A 1 97 ? 17.010 5.269 -118.145 1.00 70.64 85 GLU A C 1
ATOM 647 O O . GLU A 1 97 ? 16.687 4.071 -118.149 1.00 70.67 85 GLU A O 1
ATOM 653 N N . PRO A 1 98 ? 17.852 5.807 -117.241 1.00 67.85 86 PRO A N 1
ATOM 654 C CA . PRO A 1 98 ? 18.306 5.057 -116.087 1.00 67.67 86 PRO A CA 1
ATOM 655 C C . PRO A 1 98 ? 17.103 4.619 -115.258 1.00 67.54 86 PRO A C 1
ATOM 656 O O . PRO A 1 98 ? 16.217 5.430 -115.011 1.00 67.61 86 PRO A O 1
ATOM 660 N N . ILE A 1 99 ? 17.060 3.352 -114.853 1.00 42.10 87 ILE A N 1
ATOM 661 C CA . ILE A 1 99 ? 15.939 2.854 -114.045 1.00 41.79 87 ILE A CA 1
ATOM 662 C C . ILE A 1 99 ? 16.264 2.749 -112.545 1.00 41.54 87 ILE A C 1
ATOM 663 O O . ILE A 1 99 ? 17.432 2.595 -112.191 1.00 41.21 87 ILE A O 1
ATOM 668 N N . PRO A 1 100 ? 15.230 2.852 -111.664 1.00 63.10 88 PRO A N 1
ATOM 669 C CA . PRO A 1 100 ? 15.472 2.684 -110.230 1.00 63.09 88 PRO A CA 1
ATOM 670 C C . PRO A 1 100 ? 15.844 1.233 -109.944 1.00 63.01 88 PRO A C 1
ATOM 671 O O . PRO A 1 100 ? 15.098 0.311 -110.303 1.00 62.65 88 PRO A O 1
ATOM 675 N N . PHE A 1 101 ? 17.003 1.046 -109.322 1.00 45.97 89 PHE A N 1
ATOM 676 C CA . PHE A 1 101 ? 17.610 -0.271 -109.245 1.00 46.25 89 PHE A CA 1
ATOM 677 C C . PHE A 1 101 ? 17.990 -0.650 -107.834 1.00 46.33 89 PHE A C 1
ATOM 678 O O . PHE A 1 101 ? 18.490 -1.750 -107.590 1.00 46.19 89 PHE A O 1
ATOM 686 N N . GLU A 1 102 ? 17.741 0.273 -106.909 1.00 47.16 90 GLU A N 1
ATOM 687 C CA . GLU A 1 102 ? 18.090 0.106 -105.496 1.00 47.58 90 GLU A CA 1
ATOM 688 C C . GLU A 1 102 ? 19.602 -0.006 -105.298 1.00 46.86 90 GLU A C 1
ATOM 689 O O . GLU A 1 102 ? 20.076 -0.721 -104.417 1.00 46.58 90 GLU A O 1
ATOM 695 N N . ALA A 1 103 ? 20.342 0.721 -106.131 1.00 45.07 91 ALA A N 1
ATOM 696 C CA . ALA A 1 103 ? 21.790 0.776 -106.075 1.00 44.71 91 ALA A CA 1
ATOM 697 C C . ALA A 1 103 ? 22.264 1.279 -104.703 1.00 44.72 91 ALA A C 1
ATOM 698 O O . ALA A 1 103 ? 21.519 1.986 -104.020 1.00 45.10 91 ALA A O 1
ATOM 700 N N . PRO A 1 104 ? 23.497 0.909 -104.284 1.00 72.17 92 PRO A N 1
ATOM 701 C CA . PRO A 1 104 ? 24.036 1.334 -102.982 1.00 71.71 92 PRO A CA 1
ATOM 702 C C . PRO A 1 104 ? 23.999 2.831 -102.755 1.00 71.34 92 PRO A C 1
ATOM 703 O O . PRO A 1 104 ? 23.791 3.246 -101.636 1.00 71.25 92 PRO A O 1
ATOM 707 N N . ASP A 1 105 ? 24.197 3.625 -103.804 1.00 46.45 93 ASP A N 1
ATOM 708 C CA . ASP A 1 105 ? 24.236 5.082 -103.679 1.00 46.53 93 ASP A CA 1
ATOM 709 C C . ASP A 1 105 ? 22.910 5.773 -103.979 1.00 46.29 93 ASP A C 1
ATOM 710 O O . ASP A 1 105 ? 22.854 6.993 -104.034 1.00 46.56 93 ASP A O 1
ATOM 715 N N . GLY A 1 106 ? 21.846 5.012 -104.184 1.00 54.33 94 GLY A N 1
ATOM 716 C CA . GLY A 1 106 ? 20.544 5.611 -104.442 1.00 54.32 94 GLY A CA 1
ATOM 717 C C . GLY A 1 106 ? 20.295 6.058 -105.869 1.00 54.59 94 GLY A C 1
ATOM 718 O O . GLY A 1 106 ? 19.155 6.327 -106.235 1.00 54.73 94 GLY A O 1
ATOM 719 N N . GLN A 1 107 ? 21.352 6.132 -106.676 1.00 66.20 95 GLN A N 1
ATOM 720 C CA . GLN A 1 107 ? 21.252 6.516 -108.091 1.00 66.47 95 GLN A CA 1
ATOM 721 C C . GLN A 1 107 ? 20.586 5.447 -108.989 1.00 65.43 95 GLN A C 1
ATOM 722 O O . GLN A 1 107 ? 20.762 4.256 -108.750 1.00 65.38 95 GLN A O 1
ATOM 728 N N . PRO A 1 108 ? 19.846 5.876 -110.042 1.00 68.96 96 PRO A N 1
ATOM 729 C CA . PRO A 1 108 ? 19.320 4.946 -111.062 1.00 67.97 96 PRO A CA 1
ATOM 730 C C . PRO A 1 108 ? 20.408 4.308 -111.963 1.00 66.77 96 PRO A C 1
ATOM 731 O O . PRO A 1 108 ? 21.501 4.871 -112.116 1.00 66.54 96 PRO A O 1
ATOM 735 N N . VAL A 1 109 ? 20.098 3.152 -112.554 1.00 48.04 97 VAL A N 1
ATOM 736 C CA . VAL A 1 109 ? 21.081 2.380 -113.324 1.00 46.64 97 VAL A CA 1
ATOM 737 C C . VAL A 1 109 ? 20.781 2.458 -114.821 1.00 45.34 97 VAL A C 1
ATOM 738 O O . VAL A 1 109 ? 19.633 2.289 -115.220 1.00 45.13 97 VAL A O 1
ATOM 742 N N . SER A 1 110 ? 21.805 2.739 -115.632 1.00 46.23 98 SER A N 1
ATOM 743 C CA . SER A 1 110 ? 21.656 2.815 -117.097 1.00 45.02 98 SER A CA 1
ATOM 744 C C . SER A 1 110 ? 22.654 1.911 -117.829 1.00 44.41 98 SER A C 1
ATOM 745 O O . SER A 1 110 ? 22.414 1.484 -118.974 1.00 44.64 98 SER A O 1
ATOM 748 N N . LEU A 1 111 ? 23.779 1.641 -117.171 1.00 44.07 99 LEU A N 1
ATOM 749 C CA . LEU A 1 111 ? 24.766 0.681 -117.662 1.00 42.54 99 LEU A CA 1
ATOM 750 C C . LEU A 1 111 ? 24.717 -0.632 -116.866 1.00 41.36 99 LEU A C 1
ATOM 751 O O . LEU A 1 111 ? 24.774 -0.616 -115.627 1.00 41.90 99 LEU A O 1
ATOM 756 N N . LEU A 1 112 ? 24.641 -1.764 -117.556 1.00 29.55 100 LEU A N 1
ATOM 757 C CA . LEU A 1 112 ? 24.754 -3.036 -116.862 1.00 28.27 100 LEU A CA 1
ATOM 758 C C . LEU A 1 112 ? 25.241 -4.181 -117.709 1.00 27.99 100 LEU A C 1
ATOM 759 O O . LEU A 1 112 ? 24.805 -4.372 -118.827 1.00 27.92 100 LEU A O 1
ATOM 764 N N . ILE A 1 113 ? 26.157 -4.948 -117.141 1.00 32.61 101 ILE A N 1
ATOM 765 C CA . ILE A 1 113 ? 26.714 -6.109 -117.819 1.00 32.38 101 ILE A CA 1
ATOM 766 C C . ILE A 1 113 ? 26.304 -7.372 -117.066 1.00 32.14 101 ILE A C 1
ATOM 767 O O . ILE A 1 113 ? 26.625 -7.541 -115.892 1.00 31.76 101 ILE A O 1
ATOM 772 N N . PHE A 1 114 ? 25.586 -8.248 -117.756 1.00 27.88 102 PHE A N 1
ATOM 773 C CA . PHE A 1 114 ? 25.002 -9.427 -117.138 1.00 28.08 102 PHE A CA 1
ATOM 774 C C . PHE A 1 114 ? 25.946 -10.641 -117.181 1.00 28.24 102 PHE A C 1
ATOM 775 O O . PHE A 1 114 ? 26.606 -10.898 -118.203 1.00 28.57 102 PHE A O 1
ATOM 783 N N . LEU A 1 115 ? 25.974 -11.421 -116.106 1.00 39.89 103 LEU A N 1
ATOM 784 C CA . LEU A 1 115 ? 26.779 -12.632 -116.116 1.00 39.78 103 LEU A CA 1
ATOM 785 C C . LEU A 1 115 ? 25.996 -13.861 -115.682 1.00 39.95 103 LEU A C 1
ATOM 786 O O . LEU A 1 115 ? 25.449 -13.889 -114.565 1.00 40.24 103 LEU A O 1
ATOM 791 N N . LEU A 1 116 ? 25.959 -14.886 -116.533 1.00 34.21 104 LEU A N 1
ATOM 792 C CA . LEU A 1 116 ? 25.390 -16.158 -116.108 1.00 33.77 104 LEU A CA 1
ATOM 793 C C . LEU A 1 116 ? 26.498 -17.151 -116.051 1.00 34.08 104 LEU A C 1
ATOM 794 O O . LEU A 1 116 ? 27.354 -17.155 -116.943 1.00 34.87 104 LEU A O 1
ATOM 799 N N . VAL A 1 117 ? 26.473 -18.002 -115.028 1.00 30.61 105 VAL A N 1
ATOM 800 C CA . VAL A 1 117 ? 27.446 -19.091 -114.877 1.00 30.61 105 VAL A CA 1
ATOM 801 C C . VAL A 1 117 ? 26.813 -20.468 -114.623 1.00 31.76 105 VAL A C 1
ATOM 802 O O . VAL A 1 117 ? 25.717 -20.566 -114.044 1.00 32.04 105 VAL A O 1
ATOM 806 N N . PRO A 1 118 ? 27.502 -21.544 -115.038 1.00 27.93 106 PRO A N 1
ATOM 807 C CA . PRO A 1 118 ? 26.913 -22.829 -114.776 1.00 28.96 106 PRO A CA 1
ATOM 808 C C . PRO A 1 118 ? 26.876 -23.144 -113.270 1.00 30.33 106 PRO A C 1
ATOM 809 O O . PRO A 1 118 ? 27.624 -22.545 -112.491 1.00 30.22 106 PRO A O 1
ATOM 813 N N . GLU A 1 119 ? 25.985 -24.062 -112.886 1.00 28.67 107 GLU A N 1
ATOM 814 C CA . GLU A 1 119 ? 25.829 -24.512 -111.514 1.00 30.24 107 GLU A CA 1
ATOM 815 C C . GLU A 1 119 ? 27.159 -24.950 -110.970 1.00 29.73 107 GLU A C 1
ATOM 816 O O . GLU A 1 119 ? 27.511 -24.618 -109.838 1.00 29.65 107 GLU A O 1
ATOM 822 N N . GLN A 1 120 ? 27.880 -25.706 -111.797 1.00 57.55 108 GLN A N 1
ATOM 823 C CA . GLN A 1 120 ? 29.190 -26.214 -111.465 1.00 57.52 108 GLN A CA 1
ATOM 824 C C . GLN A 1 120 ? 30.224 -25.084 -111.491 1.00 56.86 108 GLN A C 1
ATOM 825 O O . GLN A 1 120 ? 30.564 -24.574 -112.565 1.00 56.57 108 GLN A O 1
ATOM 831 N N . ALA A 1 121 ? 30.714 -24.718 -110.299 1.00 35.81 109 ALA A N 1
ATOM 832 C CA . ALA A 1 121 ? 31.574 -23.556 -110.094 1.00 34.98 109 ALA A CA 1
ATOM 833 C C . ALA A 1 121 ? 32.973 -23.810 -110.584 1.00 35.00 109 ALA A C 1
ATOM 834 O O . ALA A 1 121 ? 33.489 -24.901 -110.426 1.00 34.54 109 ALA A O 1
ATOM 836 N N . THR A 1 122 ? 33.565 -22.785 -111.191 1.00 26.54 110 THR A N 1
ATOM 837 C CA . THR A 1 122 ? 34.956 -22.777 -111.636 1.00 27.75 110 THR A CA 1
ATOM 838 C C . THR A 1 122 ? 35.671 -21.738 -110.817 1.00 28.15 110 THR A C 1
ATOM 839 O O . THR A 1 122 ? 35.088 -20.702 -110.446 1.00 27.96 110 THR A O 1
ATOM 843 N N . GLN A 1 123 ? 36.952 -21.996 -110.588 1.00 38.26 111 GLN A N 1
ATOM 844 C CA . GLN A 1 123 ? 37.900 -20.997 -110.110 1.00 39.49 111 GLN A CA 1
ATOM 845 C C . GLN A 1 123 ? 37.877 -19.694 -110.940 1.00 38.80 111 GLN A C 1
ATOM 846 O O . GLN A 1 123 ? 38.129 -18.614 -110.416 1.00 38.87 111 GLN A O 1
ATOM 852 N N . ALA A 1 124 ? 37.561 -19.809 -112.228 1.00 34.38 112 ALA A N 1
ATOM 853 C CA . ALA A 1 124 ? 37.484 -18.667 -113.146 1.00 33.51 112 ALA A CA 1
ATOM 854 C C . ALA A 1 124 ? 36.311 -17.746 -112.882 1.00 32.97 112 ALA A C 1
ATOM 855 O O . ALA A 1 124 ? 36.392 -16.555 -113.181 1.00 33.29 112 ALA A O 1
ATOM 857 N N . HIS A 1 125 ? 35.224 -18.294 -112.346 1.00 11.98 113 HIS A N 1
ATOM 858 C CA . HIS A 1 125 ? 33.997 -17.539 -112.145 1.00 11.26 113 HIS A CA 1
ATOM 859 C C . HIS A 1 125 ? 34.270 -16.288 -111.331 1.00 10.48 113 HIS A C 1
ATOM 860 O O . HIS A 1 125 ? 33.815 -15.208 -111.677 1.00 9.88 113 HIS A O 1
ATOM 867 N N . LEU A 1 126 ? 35.055 -16.447 -110.266 1.00 34.78 114 LEU A N 1
ATOM 868 C CA . LEU A 1 126 ? 35.430 -15.347 -109.403 1.00 33.86 114 LEU A CA 1
ATOM 869 C C . LEU A 1 126 ? 36.201 -14.279 -110.149 1.00 33.77 114 LEU A C 1
ATOM 870 O O . LEU A 1 126 ? 35.932 -13.096 -109.972 1.00 33.87 114 LEU A O 1
ATOM 875 N N . GLU A 1 127 ? 37.160 -14.702 -110.973 1.00 48.60 115 GLU A N 1
ATOM 876 C CA . GLU A 1 127 ? 38.090 -13.786 -111.660 1.00 48.57 115 GLU A CA 1
ATOM 877 C C . GLU A 1 127 ? 37.423 -13.122 -112.865 1.00 48.91 115 GLU A C 1
ATOM 878 O O . GLU A 1 127 ? 37.897 -12.086 -113.384 1.00 49.37 115 GLU A O 1
ATOM 884 N N . ILE A 1 128 ? 36.316 -13.696 -113.318 1.00 31.33 116 ILE A N 1
ATOM 885 C CA . ILE A 1 128 ? 35.630 -13.076 -114.434 1.00 31.40 116 ILE A CA 1
ATOM 886 C C . ILE A 1 128 ? 34.635 -12.034 -113.946 1.00 31.42 116 ILE A C 1
ATOM 887 O O . ILE A 1 128 ? 34.534 -10.969 -114.512 1.00 31.70 116 ILE A O 1
ATOM 892 N N . LEU A 1 129 ? 33.929 -12.334 -112.870 1.00 32.54 117 LEU A N 1
ATOM 893 C CA . LEU A 1 129 ? 33.082 -11.350 -112.198 1.00 32.57 117 LEU A CA 1
ATOM 894 C C . LEU A 1 129 ? 33.926 -10.216 -111.650 1.00 33.43 117 LEU A C 1
ATOM 895 O O . LEU A 1 129 ? 33.477 -9.069 -111.604 1.00 33.90 117 LEU A O 1
ATOM 900 N N . SER A 1 130 ? 35.145 -10.527 -111.211 1.00 37.88 118 SER A N 1
ATOM 901 C CA . SER A 1 130 ? 35.981 -9.490 -110.607 1.00 38.64 118 SER A CA 1
ATOM 902 C C . SER A 1 130 ? 36.528 -8.538 -111.674 1.00 38.86 118 SER A C 1
ATOM 903 O O . SER A 1 130 ? 36.716 -7.355 -111.427 1.00 39.25 118 SER A O 1
ATOM 906 N N . GLU A 1 131 ? 36.778 -9.066 -112.865 1.00 39.38 119 GLU A N 1
ATOM 907 C CA . GLU A 1 131 ? 37.229 -8.254 -113.970 1.00 39.43 119 GLU A CA 1
ATOM 908 C C . GLU A 1 131 ? 36.132 -7.287 -114.425 1.00 39.01 119 GLU A C 1
ATOM 909 O O . GLU A 1 131 ? 36.385 -6.125 -114.725 1.00 38.59 119 GLU A O 1
ATOM 915 N N . ILE A 1 132 ? 34.909 -7.797 -114.474 1.00 43.89 120 ILE A N 1
ATOM 916 C CA . ILE A 1 132 ? 33.729 -7.010 -114.816 1.00 44.31 120 ILE A CA 1
ATOM 917 C C . ILE A 1 132 ? 33.568 -5.832 -113.847 1.00 44.61 120 ILE A C 1
ATOM 918 O O . ILE A 1 132 ? 33.453 -4.685 -114.278 1.00 44.34 120 ILE A O 1
ATOM 923 N N . ALA A 1 133 ? 33.554 -6.147 -112.547 1.00 39.80 121 ALA A N 1
ATOM 924 C CA . ALA A 1 133 ? 33.405 -5.167 -111.485 1.00 40.35 121 ALA A CA 1
ATOM 925 C C . ALA A 1 133 ? 34.457 -4.078 -111.629 1.00 41.45 121 ALA A C 1
ATOM 926 O O . ALA A 1 133 ? 34.158 -2.905 -111.551 1.00 41.99 121 ALA A O 1
ATOM 928 N N . GLN A 1 134 ? 35.691 -4.469 -111.884 1.00 27.90 122 GLN A N 1
ATOM 929 C CA . GLN A 1 134 ? 36.790 -3.551 -111.868 1.00 29.35 122 GLN A CA 1
ATOM 930 C C . GLN A 1 134 ? 36.660 -2.589 -113.030 1.00 30.15 122 GLN A C 1
ATOM 931 O O . GLN A 1 134 ? 37.037 -1.408 -112.949 1.00 30.09 122 GLN A O 1
ATOM 937 N N . LEU A 1 135 ? 36.091 -3.130 -114.098 1.00 46.72 123 LEU A N 1
ATOM 938 C CA . LEU A 1 135 ? 35.889 -2.436 -115.357 1.00 48.07 123 LEU A CA 1
ATOM 939 C C . LEU A 1 135 ? 34.798 -1.385 -115.234 1.00 48.79 123 LEU A C 1
ATOM 940 O O . LEU A 1 135 ? 34.997 -0.228 -115.572 1.00 49.11 123 LEU A O 1
ATOM 945 N N . LEU A 1 136 ? 33.645 -1.793 -114.742 1.00 36.96 124 LEU A N 1
ATOM 946 C CA . LEU A 1 136 ? 32.542 -0.881 -114.515 1.00 38.16 124 LEU A CA 1
ATOM 947 C C . LEU A 1 136 ? 32.889 0.141 -113.442 1.00 39.38 124 LEU A C 1
ATOM 948 O O . LEU A 1 136 ? 32.508 1.308 -113.530 1.00 39.09 124 LEU A O 1
ATOM 953 N N . SER A 1 137 ? 33.627 -0.325 -112.437 1.00 78.34 125 SER A N 1
ATOM 954 C CA . SER A 1 137 ? 34.017 0.473 -111.284 1.00 80.10 125 SER A CA 1
ATOM 955 C C . SER A 1 137 ? 34.850 1.693 -111.674 1.00 81.49 125 SER A C 1
ATOM 956 O O . SER A 1 137 ? 34.577 2.804 -111.201 1.00 81.89 125 SER A O 1
ATOM 959 N N . ASP A 1 138 ? 35.856 1.499 -112.523 1.00 82.71 126 ASP A N 1
ATOM 960 C CA . ASP A 1 138 ? 36.669 2.629 -112.976 1.00 84.27 126 ASP A CA 1
ATOM 961 C C . ASP A 1 138 ? 35.843 3.640 -113.790 1.00 85.20 126 ASP A C 1
ATOM 962 O O . ASP A 1 138 ? 35.226 3.257 -114.780 1.00 85.61 126 ASP A O 1
ATOM 967 N N . ARG A 1 139 ? 35.856 4.918 -113.387 1.00 82.58 127 ARG A N 1
ATOM 968 C CA . ARG A 1 139 ? 34.932 5.926 -113.949 1.00 83.27 127 ARG A CA 1
ATOM 969 C C . ARG A 1 139 ? 35.421 6.623 -115.221 1.00 82.99 127 ARG A C 1
ATOM 970 O O . ARG A 1 139 ? 34.625 7.210 -115.965 1.00 82.72 127 ARG A O 1
ATOM 978 N N . ASP A 1 140 ? 36.726 6.559 -115.460 1.00 42.22 128 ASP A N 1
ATOM 979 C CA . ASP A 1 140 ? 37.291 6.967 -116.738 1.00 42.36 128 ASP A CA 1
ATOM 980 C C . ASP A 1 140 ? 36.655 6.109 -117.842 1.00 42.34 128 ASP A C 1
ATOM 981 O O . ASP A 1 140 ? 36.309 6.614 -118.899 1.00 42.10 128 ASP A O 1
ATOM 986 N N . THR A 1 141 ? 36.485 4.814 -117.565 1.00 71.46 129 THR A N 1
ATOM 987 C CA . THR A 1 141 ? 35.893 3.844 -118.492 1.00 71.59 129 THR A CA 1
ATOM 988 C C . THR A 1 141 ? 34.377 3.967 -118.503 1.00 72.63 129 THR A C 1
ATOM 989 O O . THR A 1 141 ? 33.756 4.031 -119.562 1.00 72.55 129 THR A O 1
ATOM 993 N N . ARG A 1 142 ? 33.800 4.000 -117.304 1.00 78.04 130 ARG A N 1
ATOM 994 C CA . ARG A 1 142 ? 32.373 4.170 -117.074 1.00 79.75 130 ARG A CA 1
ATOM 995 C C . ARG A 1 142 ? 31.799 5.248 -117.994 1.00 81.01 130 ARG A C 1
ATOM 996 O O . ARG A 1 142 ? 30.721 5.069 -118.552 1.00 81.39 130 ARG A O 1
ATOM 1004 N N . GLU A 1 143 ? 32.525 6.356 -118.167 1.00 105.59 131 GLU A N 1
ATOM 1005 C CA . GLU A 1 143 ? 32.110 7.426 -119.088 1.00 106.75 131 GLU A CA 1
ATOM 1006 C C . GLU A 1 143 ? 32.141 7.002 -120.559 1.00 106.85 131 GLU A C 1
ATOM 1007 O O . GLU A 1 143 ? 31.184 7.269 -121.277 1.00 107.20 131 GLU A O 1
ATOM 1013 N N . ARG A 1 144 ? 33.220 6.349 -121.005 1.00 69.46 132 ARG A N 1
ATOM 1014 C CA . ARG A 1 144 ? 33.325 5.879 -122.398 1.00 69.59 132 ARG A CA 1
ATOM 1015 C C . ARG A 1 144 ? 32.165 4.980 -122.789 1.00 69.47 132 ARG A C 1
ATOM 1016 O O . ARG A 1 144 ? 31.673 5.068 -123.905 1.00 69.37 132 ARG A O 1
ATOM 1024 N N . LEU A 1 145 ? 31.730 4.121 -121.869 1.00 94.40 133 LEU A N 1
ATOM 1025 C CA . LEU A 1 145 ? 30.590 3.230 -122.117 1.00 94.65 133 LEU A CA 1
ATOM 1026 C C . LEU A 1 145 ? 29.274 3.986 -122.136 1.00 95.12 133 LEU A C 1
ATOM 1027 O O . LEU A 1 145 ? 28.339 3.619 -122.851 1.00 95.46 133 LEU A O 1
ATOM 1032 N N . HIS A 1 146 ? 29.204 5.042 -121.334 1.00 80.25 134 HIS A N 1
ATOM 1033 C CA . HIS A 1 146 ? 27.989 5.836 -121.218 1.00 80.39 134 HIS A CA 1
ATOM 1034 C C . HIS A 1 146 ? 27.773 6.702 -122.448 1.00 79.68 134 HIS A C 1
ATOM 1035 O O . HIS A 1 146 ? 26.666 7.145 -122.697 1.00 79.42 134 HIS A O 1
ATOM 1042 N N . THR A 1 147 ? 28.827 6.926 -123.222 1.00 76.61 135 THR A N 1
ATOM 1043 C CA . THR A 1 147 ? 28.730 7.849 -124.350 1.00 76.60 135 THR A CA 1
ATOM 1044 C C . THR A 1 147 ? 28.824 7.191 -125.733 1.00 76.48 135 THR A C 1
ATOM 1045 O O . THR A 1 147 ? 28.167 7.648 -126.669 1.00 76.47 135 THR A O 1
ATOM 1049 N N . GLU A 1 148 ? 29.617 6.126 -125.857 1.00 66.14 136 GLU A N 1
ATOM 1050 C CA . GLU A 1 148 ? 29.901 5.527 -127.167 1.00 65.99 136 GLU A CA 1
ATOM 1051 C C . GLU A 1 148 ? 28.644 5.088 -127.915 1.00 65.92 136 GLU A C 1
ATOM 1052 O O . GLU A 1 148 ? 27.807 4.394 -127.337 1.00 65.90 136 GLU A O 1
ATOM 1058 N N . PRO A 1 149 ? 28.497 5.514 -129.194 1.00 79.45 137 PRO A N 1
ATOM 1059 C CA . PRO A 1 149 ? 27.381 5.097 -130.054 1.00 79.22 137 PRO A CA 1
ATOM 1060 C C . PRO A 1 149 ? 27.697 3.889 -130.938 1.00 78.87 137 PRO A C 1
ATOM 1061 O O . PRO A 1 149 ? 26.852 3.021 -131.100 1.00 78.96 137 PRO A O 1
ATOM 1065 N N . ASP A 1 150 ? 28.895 3.848 -131.510 1.00 80.75 138 ASP A N 1
ATOM 1066 C CA . ASP A 1 150 ? 29.328 2.718 -132.308 1.00 80.62 138 ASP A CA 1
ATOM 1067 C C . ASP A 1 150 ? 29.301 1.429 -131.479 1.00 79.89 138 ASP A C 1
ATOM 1068 O O . ASP A 1 150 ? 29.934 1.349 -130.427 1.00 80.20 138 ASP A O 1
ATOM 1073 N N . ARG A 1 151 ? 28.567 0.428 -131.960 1.00 52.82 139 ARG A N 1
ATOM 1074 C CA . ARG A 1 151 ? 28.401 -0.843 -131.249 1.00 51.30 139 ARG A CA 1
ATOM 1075 C C . ARG A 1 151 ? 29.638 -1.745 -131.325 1.00 51.16 139 ARG A C 1
ATOM 1076 O O . ARG A 1 151 ? 29.953 -2.465 -130.388 1.00 50.51 139 ARG A O 1
ATOM 1084 N N . ASP A 1 152 ? 30.321 -1.698 -132.465 1.00 78.94 140 ASP A N 1
ATOM 1085 C CA . ASP A 1 152 ? 31.584 -2.401 -132.683 1.00 79.12 140 ASP A CA 1
ATOM 1086 C C . ASP A 1 152 ? 32.619 -1.944 -131.661 1.00 79.08 140 ASP A C 1
ATOM 1087 O O . ASP A 1 152 ? 33.404 -2.745 -131.156 1.00 79.16 140 ASP A O 1
ATOM 1092 N N . GLU A 1 153 ? 32.598 -0.649 -131.357 1.00 71.48 141 GLU A N 1
ATOM 1093 C CA . GLU A 1 153 ? 33.587 -0.027 -130.481 1.00 71.39 141 GLU A CA 1
ATOM 1094 C C . GLU A 1 153 ? 33.310 -0.307 -129.012 1.00 69.83 141 GLU A C 1
ATOM 1095 O O . GLU A 1 153 ? 34.235 -0.445 -128.223 1.00 69.61 141 GLU A O 1
ATOM 1101 N N . LEU A 1 154 ? 32.032 -0.381 -128.656 1.00 70.54 142 LEU A N 1
ATOM 1102 C CA . LEU A 1 154 ? 31.621 -0.792 -127.313 1.00 68.97 142 LEU A CA 1
ATOM 1103 C C . LEU A 1 154 ? 31.900 -2.265 -127.042 1.00 68.12 142 LEU A C 1
ATOM 1104 O O . LEU A 1 154 ? 32.062 -2.648 -125.895 1.00 68.17 142 LEU A O 1
ATOM 1109 N N . HIS A 1 155 ? 31.942 -3.095 -128.083 1.00 73.27 143 HIS A N 1
ATOM 1110 C CA . HIS A 1 155 ? 32.377 -4.484 -127.919 1.00 71.81 143 HIS A CA 1
ATOM 1111 C C . HIS A 1 155 ? 33.900 -4.529 -127.747 1.00 71.15 143 HIS A C 1
ATOM 1112 O O . HIS A 1 155 ? 34.388 -5.099 -126.776 1.00 71.18 143 HIS A O 1
ATOM 1119 N N . ARG A 1 156 ? 34.639 -3.905 -128.668 1.00 61.39 144 ARG A N 1
ATOM 1120 C CA . ARG A 1 156 ? 36.108 -3.910 -128.634 1.00 60.53 144 ARG A CA 1
ATOM 1121 C C . ARG A 1 156 ? 36.640 -3.480 -127.276 1.00 59.16 144 ARG A C 1
ATOM 1122 O O . ARG A 1 156 ? 37.521 -4.125 -126.728 1.00 59.05 144 ARG A O 1
ATOM 1130 N N . LEU A 1 157 ? 36.090 -2.389 -126.748 1.00 69.37 145 LEU A N 1
ATOM 1131 C CA . LEU A 1 157 ? 36.468 -1.843 -125.443 1.00 67.82 145 LEU A CA 1
ATOM 1132 C C . LEU A 1 157 ? 36.172 -2.802 -124.290 1.00 66.99 145 LEU A C 1
ATOM 1133 O O . LEU A 1 157 ? 37.023 -2.991 -123.414 1.00 67.20 145 LEU A O 1
ATOM 1138 N N . LEU A 1 158 ? 34.972 -3.390 -124.295 1.00 63.36 146 LEU A N 1
ATOM 1139 C CA . LEU A 1 158 ? 34.570 -4.376 -123.294 1.00 62.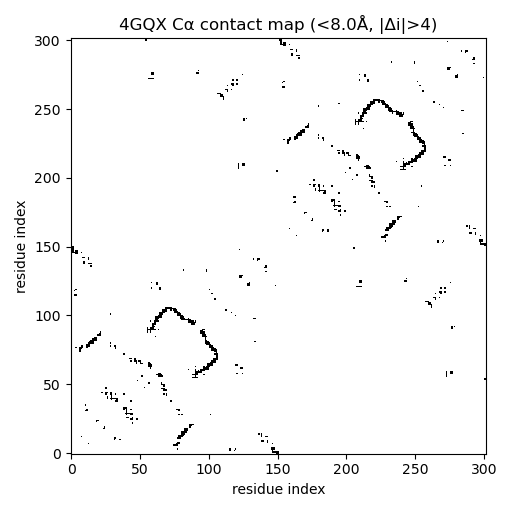17 146 LEU A CA 1
ATOM 1140 C C . LEU A 1 158 ? 35.475 -5.587 -123.285 1.00 62.80 146 LEU A C 1
ATOM 1141 O O . LEU A 1 158 ? 36.002 -5.956 -122.246 1.00 62.81 146 LEU A O 1
ATOM 1146 N N . THR A 1 159 ? 35.686 -6.186 -124.448 1.00 40.87 147 THR A N 1
ATOM 1147 C CA . THR A 1 159 ? 36.452 -7.417 -124.523 1.00 41.93 147 THR A CA 1
ATOM 1148 C C . THR A 1 159 ? 37.949 -7.217 -124.670 1.00 43.13 147 THR A C 1
ATOM 1149 O O . THR A 1 159 ? 38.661 -8.175 -124.909 1.00 43.27 147 THR A O 1
ATOM 1153 N N . GLN A 1 160 ? 38.438 -5.991 -124.538 1.00 48.81 148 GLN A N 1
ATOM 1154 C CA . GLN A 1 160 ? 39.882 -5.759 -124.650 1.00 50.90 148 GLN A CA 1
ATOM 1155 C C . GLN A 1 160 ? 40.473 -4.905 -123.527 1.00 52.33 148 GLN A C 1
ATOM 1156 O O . GLN A 1 160 ? 41.614 -4.460 -123.633 1.00 52.53 148 GLN A O 1
ATOM 1162 N N . TRP A 1 161 ? 39.698 -4.688 -122.466 1.00 73.19 149 TRP A N 1
ATOM 1163 C CA . TRP A 1 161 ? 40.155 -4.020 -121.249 1.00 75.20 149 TRP A CA 1
ATOM 1164 C C . TRP A 1 161 ? 41.195 -4.879 -120.534 1.00 77.36 149 TRP A C 1
ATOM 1165 O O . TRP A 1 161 ? 40.915 -6.032 -120.196 1.00 77.69 149 TRP A O 1
ATOM 1176 N N . GLN A 1 162 ? 42.370 -4.291 -120.284 1.00 33.93 150 GLN A N 1
ATOM 1177 C CA . GLN A 1 162 ? 43.604 -5.013 -119.909 1.00 36.72 150 GLN A CA 1
ATOM 1178 C C . GLN A 1 162 ? 43.929 -6.234 -120.844 1.00 38.82 150 GLN A C 1
ATOM 1179 O O . GLN A 1 162 ? 43.592 -7.374 -120.493 1.00 38.30 150 GLN A O 1
ATOM 1185 N N . PRO A 1 163 ? 44.581 -5.992 -122.037 1.00 201.77 151 PRO A N 1
ATOM 1186 C CA . PRO A 1 163 ? 44.977 -7.052 -123.029 1.00 201.77 151 PRO A CA 1
ATOM 1187 C C . PRO A 1 163 ? 46.481 -7.490 -123.020 1.00 201.77 151 PRO A C 1
ATOM 1188 O O . PRO A 1 163 ? 46.716 -8.544 -122.392 1.00 180.73 151 PRO A O 1
ATOM 1193 N N . MET B 1 13 ? 21.954 -12.181 -94.239 1.00 128.33 1 MET B N 1
ATOM 1194 C CA . MET B 1 13 ? 23.420 -12.429 -94.060 1.00 128.41 1 MET B CA 1
ATOM 1195 C C . MET B 1 13 ? 24.262 -11.139 -93.997 1.00 126.75 1 MET B C 1
ATOM 1196 O O . MET B 1 13 ? 23.756 -10.019 -94.207 1.00 127.20 1 MET B O 1
ATOM 1201 N N . ASN B 1 14 ? 25.551 -11.322 -93.710 1.00 58.13 2 ASN B N 1
ATOM 1202 C CA . ASN B 1 14 ? 26.501 -10.234 -93.593 1.00 55.00 2 ASN B CA 1
ATOM 1203 C C . ASN B 1 14 ? 27.723 -10.565 -94.449 1.00 52.59 2 ASN B C 1
ATOM 1204 O O . ASN B 1 14 ? 28.424 -9.648 -94.911 1.00 51.58 2 ASN B O 1
ATOM 1209 N N . ARG B 1 15 ? 27.933 -11.892 -94.599 1.00 49.47 3 ARG B N 1
ATOM 1210 C CA . ARG B 1 15 ? 28.777 -12.639 -95.600 1.00 47.06 3 ARG B CA 1
ATOM 1211 C C . ARG B 1 15 ? 30.297 -12.521 -95.547 1.00 45.54 3 ARG B C 1
ATOM 1212 O O . ARG B 1 15 ? 31.040 -13.412 -95.966 1.00 45.46 3 ARG B O 1
ATOM 1220 N N . LEU B 1 16 ? 30.747 -11.397 -95.036 1.00 58.00 4 LEU B N 1
ATOM 1221 C CA . LEU B 1 16 ? 32.137 -11.162 -94.798 1.00 55.73 4 LEU B CA 1
ATOM 1222 C C 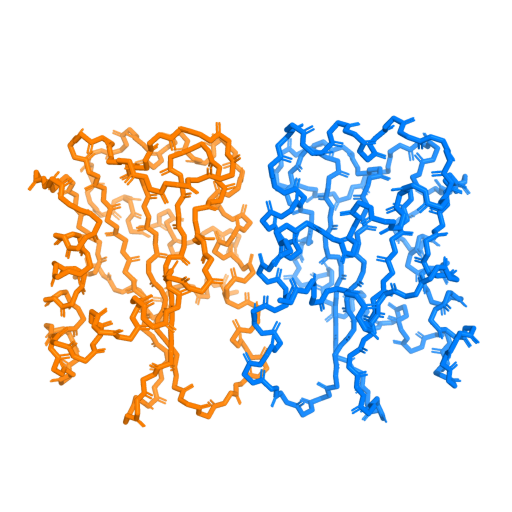. LEU B 1 16 ? 32.271 -11.459 -93.296 1.00 54.48 4 LEU B C 1
ATOM 1223 O O . LEU B 1 16 ? 33.372 -11.538 -92.747 1.00 54.15 4 LEU B O 1
ATOM 1228 N N . ALA B 1 17 ? 31.119 -11.659 -92.655 1.00 43.71 5 ALA B N 1
ATOM 1229 C CA . ALA B 1 17 ? 31.031 -11.852 -91.222 1.00 42.18 5 ALA B CA 1
ATOM 1230 C C . ALA B 1 17 ? 31.849 -13.048 -90.762 1.00 41.41 5 ALA B C 1
ATOM 1231 O O . ALA B 1 17 ? 32.714 -12.938 -89.891 1.00 41.17 5 ALA B O 1
ATOM 1233 N N . LYS B 1 18 ? 31.575 -14.197 -91.362 1.00 45.03 6 LYS B N 1
ATOM 1234 C CA . LYS B 1 18 ? 32.131 -15.439 -90.860 1.00 44.30 6 LYS B CA 1
ATOM 1235 C C . LYS B 1 18 ? 33.564 -15.709 -91.300 1.00 43.43 6 LYS B C 1
ATOM 1236 O O . LYS B 1 18 ? 34.215 -16.581 -90.738 1.00 43.71 6 LYS B O 1
ATOM 1242 N N . ILE B 1 19 ? 34.077 -14.947 -92.260 1.00 43.29 7 ILE B N 1
ATOM 1243 C CA . ILE B 1 19 ? 35.455 -15.171 -92.710 1.00 42.48 7 ILE B CA 1
ATOM 1244 C C . ILE B 1 19 ? 36.413 -14.035 -92.381 1.00 42.66 7 ILE B C 1
ATOM 1245 O O . ILE B 1 19 ? 37.627 -14.190 -92.501 1.00 42.74 7 ILE B O 1
ATOM 1250 N N . LEU B 1 20 ? 35.882 -12.889 -91.981 1.00 25.91 8 LEU B N 1
ATOM 1251 C CA . LEU B 1 20 ? 36.755 -11.780 -91.627 1.00 26.48 8 LEU B CA 1
ATOM 1252 C C . LEU B 1 20 ? 36.589 -11.398 -90.175 1.00 27.30 8 LEU B C 1
ATOM 1253 O O . LEU B 1 20 ? 35.737 -10.574 -89.841 1.00 26.83 8 LEU B O 1
ATOM 1258 N N . PRO B 1 21 ? 37.409 -12.007 -89.305 1.00 52.19 9 PRO B N 1
ATOM 1259 C CA . PRO B 1 21 ? 37.334 -11.750 -87.876 1.00 53.15 9 PRO B CA 1
ATOM 1260 C C . PRO B 1 21 ? 37.991 -10.428 -87.503 1.00 54.35 9 PRO B C 1
ATOM 1261 O O . PRO B 1 21 ? 38.671 -9.813 -88.321 1.00 54.44 9 PRO B O 1
ATOM 1265 N N . LEU B 1 22 ? 37.781 -10.006 -86.263 1.00 59.54 10 LEU B N 1
ATOM 1266 C CA . LEU B 1 22 ? 38.340 -8.766 -85.744 1.00 61.13 10 LEU B CA 1
ATOM 1267 C C . LEU B 1 22 ? 39.866 -8.788 -85.813 1.00 62.22 10 LEU B C 1
ATOM 1268 O O . LEU B 1 22 ? 40.484 -7.763 -86.119 1.00 62.47 10 LEU B O 1
ATOM 1273 N N . GLU B 1 23 ? 40.456 -9.961 -85.559 1.00 46.70 11 GLU B N 1
ATOM 1274 C CA . GLU B 1 23 ? 41.907 -10.149 -85.635 1.00 48.36 11 GLU B CA 1
ATOM 1275 C C . GLU B 1 23 ? 42.409 -9.628 -86.952 1.00 48.27 11 GLU B C 1
ATOM 1276 O O . GLU B 1 23 ? 43.532 -9.133 -87.025 1.00 48.76 11 GLU B O 1
ATOM 1282 N N . ASN B 1 24 ? 41.570 -9.758 -87.983 1.00 42.27 12 ASN B N 1
ATOM 1283 C CA . ASN B 1 24 ? 41.967 -9.548 -89.356 1.00 41.88 12 ASN B CA 1
ATOM 1284 C C . ASN B 1 24 ? 41.608 -8.166 -89.861 1.00 41.97 12 ASN B C 1
ATOM 1285 O O . ASN B 1 24 ? 41.711 -7.883 -91.054 1.00 41.71 12 ASN B O 1
ATOM 1290 N N . VAL B 1 25 ? 41.168 -7.311 -88.943 1.00 57.69 13 VAL B N 1
ATOM 1291 C CA . VAL B 1 25 ? 41.081 -5.871 -89.201 1.00 57.81 13 VAL B CA 1
ATOM 1292 C C . VAL B 1 25 ? 42.330 -5.185 -88.639 1.00 58.67 13 VAL B C 1
ATOM 1293 O O . VAL B 1 25 ? 42.481 -5.066 -87.406 1.00 58.50 13 VAL B O 1
ATOM 1297 N N . VAL B 1 26 ? 43.220 -4.781 -89.561 1.00 67.76 14 VAL B N 1
ATOM 1298 C CA . VAL B 1 26 ? 44.478 -4.065 -89.262 1.00 68.81 14 VAL B CA 1
ATOM 1299 C C . VAL B 1 26 ? 44.454 -2.581 -89.685 1.00 70.66 14 VAL B C 1
ATOM 1300 O O . VAL B 1 26 ? 44.361 -2.244 -90.885 1.00 70.94 14 VAL B O 1
ATOM 1304 N N . ILE B 1 27 ? 44.552 -1.713 -88.676 1.00 56.56 15 ILE B N 1
ATOM 1305 C CA . ILE B 1 27 ? 44.471 -0.280 -88.839 1.00 58.26 15 ILE B CA 1
ATOM 1306 C C . ILE B 1 27 ? 45.871 0.208 -89.013 1.00 59.33 15 ILE B C 1
ATOM 1307 O O . ILE B 1 27 ? 46.780 -0.213 -88.283 1.00 59.16 15 ILE B O 1
ATOM 1312 N N . ASP B 1 28 ? 46.030 1.101 -89.986 1.00 78.27 16 ASP B N 1
ATOM 1313 C CA . ASP B 1 28 ? 47.274 1.832 -90.207 1.00 80.03 16 ASP B CA 1
ATOM 1314 C C . ASP B 1 28 ? 48.520 0.953 -90.147 1.00 79.75 16 ASP B C 1
ATOM 1315 O O . ASP B 1 28 ? 48.877 0.381 -89.104 1.00 79.77 16 ASP B O 1
ATOM 1320 N N . LEU B 1 29 ? 49.195 0.897 -91.280 1.00 71.86 17 LEU B N 1
ATOM 1321 C CA . LEU B 1 29 ? 50.331 0.056 -91.421 1.00 71.54 17 LEU B CA 1
ATOM 1322 C C . LEU B 1 29 ? 51.298 0.860 -92.223 1.00 71.57 17 LEU B C 1
ATOM 1323 O O . LEU B 1 29 ? 51.058 1.176 -93.391 1.00 71.38 17 LEU B O 1
ATOM 1328 N N . SER B 1 30 ? 52.378 1.239 -91.560 1.00 105.03 18 SER B N 1
ATOM 1329 C CA . SER B 1 30 ? 53.434 1.980 -92.208 1.00 105.28 18 SER B CA 1
ATOM 1330 C C . SER B 1 30 ? 54.165 0.966 -93.057 1.00 105.26 18 SER B C 1
ATOM 1331 O O . SER B 1 30 ? 54.711 -0.015 -92.536 1.00 105.33 18 SER B O 1
ATOM 1334 N N . VAL B 1 31 ? 54.136 1.171 -94.369 1.00 71.43 19 VAL B N 1
ATOM 1335 C CA . VAL B 1 31 ? 54.741 0.212 -95.278 1.00 71.33 19 VAL B CA 1
ATOM 1336 C C . VAL B 1 31 ? 54.973 0.814 -96.659 1.00 71.01 19 VAL B C 1
ATOM 1337 O O . VAL B 1 31 ? 54.292 1.761 -97.060 1.00 70.95 19 VAL B O 1
ATOM 1341 N N . THR B 1 32 ? 55.927 0.238 -97.383 1.00 69.69 20 THR B N 1
ATOM 1342 C CA . THR B 1 32 ? 56.466 0.867 -98.585 1.00 69.57 20 THR B CA 1
ATOM 1343 C C . THR B 1 32 ? 56.201 0.135 -99.934 1.00 68.99 20 THR B C 1
ATOM 1344 O O . THR B 1 32 ? 55.757 0.760 -100.898 1.00 68.89 20 THR B O 1
ATOM 1348 N N . SER B 1 33 ? 56.448 -1.175 -99.988 1.00 55.21 21 SER B N 1
ATOM 1349 C CA . SER B 1 33 ? 56.251 -1.972 -101.211 1.00 54.69 21 SER B CA 1
ATOM 1350 C C . SER B 1 33 ? 54.838 -2.548 -101.339 1.00 54.35 21 SER B C 1
ATOM 1351 O O . SER B 1 33 ? 54.108 -2.661 -100.352 1.00 54.24 21 SER B O 1
ATOM 1354 N N . LYS B 1 34 ? 54.468 -2.923 -102.567 1.00 83.57 22 LYS B N 1
ATOM 1355 C CA . LYS B 1 34 ? 53.317 -3.793 -102.811 1.00 82.60 22 LYS B CA 1
ATOM 1356 C C . LYS B 1 34 ? 53.634 -5.144 -102.201 1.00 82.26 22 LYS B C 1
ATOM 1357 O O . LYS B 1 34 ? 52.752 -5.791 -101.650 1.00 82.44 22 LYS B O 1
ATOM 1363 N N . LYS B 1 35 ? 54.905 -5.545 -102.303 1.00 68.61 23 LYS B N 1
ATOM 1364 C CA . LYS B 1 35 ? 55.440 -6.750 -101.667 1.00 67.89 23 LYS B CA 1
ATOM 1365 C C . LYS B 1 35 ? 55.364 -6.670 -100.147 1.00 66.89 23 LYS B C 1
ATOM 1366 O O . LYS B 1 35 ? 55.068 -7.659 -99.473 1.00 66.88 23 LYS B O 1
ATOM 1372 N N . ARG B 1 36 ? 55.623 -5.486 -99.616 1.00 51.19 24 ARG B N 1
ATOM 1373 C CA . ARG B 1 36 ? 55.608 -5.285 -98.187 1.00 50.00 24 ARG B CA 1
ATOM 1374 C C . ARG B 1 36 ? 54.243 -5.576 -97.558 1.00 48.43 24 ARG B C 1
ATOM 1375 O O . ARG B 1 36 ? 54.160 -6.213 -96.511 1.00 48.10 24 ARG B O 1
ATOM 1383 N N . VAL B 1 37 ? 53.178 -5.119 -98.209 1.00 58.89 25 VAL B N 1
ATOM 1384 C CA . VAL B 1 37 ? 51.800 -5.286 -97.704 1.00 57.12 25 VAL B CA 1
ATOM 1385 C C . VAL B 1 37 ? 51.407 -6.729 -97.805 1.00 56.39 25 VAL B C 1
ATOM 1386 O O . VAL B 1 37 ? 50.832 -7.294 -96.874 1.00 56.27 25 VAL B O 1
ATOM 1390 N N . PHE B 1 38 ? 51.695 -7.301 -98.971 1.00 64.83 26 PHE B N 1
ATOM 1391 C CA . PHE B 1 38 ? 51.464 -8.702 -99.245 1.00 63.95 26 PHE B CA 1
ATOM 1392 C C . PHE B 1 38 ? 52.149 -9.608 -98.200 1.00 64.15 26 PHE B C 1
ATOM 1393 O O . PHE B 1 38 ? 51.566 -10.627 -97.792 1.00 64.21 26 PHE B O 1
ATOM 1401 N N . GLU B 1 39 ? 53.358 -9.217 -97.760 1.00 53.43 27 GLU B N 1
ATOM 1402 C CA . GLU B 1 39 ? 54.095 -9.911 -96.696 1.00 52.96 27 GLU B CA 1
ATOM 1403 C C . GLU B 1 39 ? 53.368 -9.817 -95.354 1.00 52.87 27 GLU B C 1
ATOM 1404 O O . GLU B 1 39 ? 53.214 -10.812 -94.637 1.00 52.80 27 GLU B O 1
ATOM 1410 N N . GLN B 1 40 ? 52.913 -8.615 -95.033 1.00 61.73 28 GLN B N 1
ATOM 1411 C CA . GLN B 1 40 ? 52.143 -8.392 -93.839 1.00 61.85 28 GLN B CA 1
ATOM 1412 C C . GLN B 1 40 ? 50.774 -9.048 -93.921 1.00 61.24 28 GLN B C 1
ATOM 1413 O O . GLN B 1 40 ? 50.288 -9.602 -92.938 1.00 61.56 28 GLN B O 1
ATOM 1419 N N . ALA B 1 41 ? 50.141 -8.984 -95.087 1.00 43.92 29 ALA B N 1
ATOM 1420 C CA . ALA B 1 41 ? 48.866 -9.659 -95.275 1.00 42.96 29 ALA B CA 1
ATOM 1421 C C . ALA B 1 41 ? 49.044 -11.140 -94.993 1.00 42.52 29 ALA B C 1
ATOM 1422 O O . ALA B 1 41 ? 48.161 -11.757 -94.401 1.00 42.53 29 ALA B O 1
ATOM 1424 N N . GLY B 1 42 ? 50.197 -11.682 -95.410 1.00 56.65 30 GLY B N 1
ATOM 1425 C CA . GLY B 1 42 ? 50.625 -13.052 -95.116 1.00 55.69 30 GLY B CA 1
ATOM 1426 C C . GLY B 1 42 ? 50.739 -13.365 -93.631 1.00 55.10 30 GLY B C 1
ATOM 1427 O O . GLY B 1 42 ? 50.330 -14.444 -93.188 1.00 55.24 30 GLY B O 1
ATOM 1428 N N . LEU B 1 43 ? 51.284 -12.429 -92.856 1.00 50.61 31 LEU B N 1
ATOM 1429 C CA . LEU B 1 43 ? 51.377 -12.600 -91.408 1.00 49.60 31 LEU B CA 1
ATOM 1430 C C . LEU B 1 43 ? 50.014 -12.614 -90.721 1.00 49.01 31 LEU B C 1
ATOM 1431 O O . LEU B 1 43 ? 49.837 -13.304 -89.710 1.00 49.04 31 LEU B O 1
ATOM 1436 N N . ILE B 1 44 ? 49.059 -11.856 -91.257 1.00 34.39 32 ILE B N 1
ATOM 1437 C CA . ILE B 1 44 ? 47.713 -11.788 -90.669 1.00 33.81 32 ILE B CA 1
ATOM 1438 C C . ILE B 1 44 ? 46.980 -13.129 -90.740 1.00 33.67 32 ILE B C 1
ATOM 1439 O O . ILE B 1 44 ? 46.488 -13.635 -89.720 1.00 33.78 32 ILE B O 1
ATOM 1444 N N . PHE B 1 45 ? 46.921 -13.704 -91.938 1.00 42.69 33 PHE B N 1
ATOM 1445 C CA . PHE B 1 45 ? 46.242 -14.965 -92.140 1.00 42.73 33 PHE B CA 1
ATOM 1446 C C . PHE B 1 45 ? 46.947 -16.100 -91.404 1.00 43.70 33 PHE B C 1
ATOM 1447 O O . PHE B 1 45 ? 46.309 -16.939 -90.763 1.00 43.67 33 PHE B O 1
ATOM 1455 N N . GLU B 1 46 ? 48.272 -16.086 -91.480 1.00 39.38 34 GLU B N 1
ATOM 1456 C CA . GLU B 1 46 ? 49.133 -16.978 -90.723 1.00 40.35 34 GLU B CA 1
ATOM 1457 C C . GLU B 1 46 ? 48.771 -16.971 -89.235 1.00 40.88 34 GLU B C 1
ATOM 1458 O O . GLU B 1 46 ? 48.955 -17.971 -88.560 1.00 41.15 34 GLU B O 1
ATOM 1464 N N . ASN B 1 47 ? 48.240 -15.863 -88.726 1.00 41.17 35 ASN B N 1
ATOM 1465 C CA . ASN B 1 47 ? 47.863 -15.818 -87.319 1.00 42.24 35 ASN B CA 1
ATOM 1466 C C . ASN B 1 47 ? 46.593 -16.542 -86.933 1.00 42.49 35 ASN B C 1
ATOM 1467 O O . ASN B 1 47 ? 46.611 -17.323 -85.991 1.00 42.49 35 ASN B O 1
ATOM 1472 N N . GLN B 1 48 ? 45.492 -16.289 -87.629 1.00 30.81 36 GLN B N 1
ATOM 1473 C CA . GLN B 1 48 ? 44.242 -16.915 -87.223 1.00 31.38 36 GLN B CA 1
ATOM 1474 C C . GLN B 1 48 ? 43.996 -18.262 -87.910 1.00 30.68 36 GLN B C 1
ATOM 1475 O O . GLN B 1 48 ? 43.068 -18.986 -87.547 1.00 31.02 36 GLN B O 1
ATOM 1481 N N . ASN B 1 49 ? 44.850 -18.593 -88.878 1.00 50.89 37 ASN B N 1
ATOM 1482 C CA . ASN B 1 49 ? 44.841 -19.886 -89.553 1.00 49.39 37 ASN B CA 1
ATOM 1483 C C . ASN B 1 49 ? 46.213 -20.572 -89.470 1.00 48.65 37 ASN B C 1
ATOM 1484 O O . ASN B 1 49 ? 47.230 -19.920 -89.268 1.00 48.12 37 ASN B O 1
ATOM 1489 N N . GLY B 1 50 ? 46.271 -21.879 -89.656 1.00 41.10 38 GLY B N 1
ATOM 1490 C CA . GLY B 1 50 ? 47.592 -22.533 -89.712 1.00 41.34 38 GLY B CA 1
ATOM 1491 C C . GLY B 1 50 ? 48.584 -22.002 -90.753 1.00 40.99 38 GLY B C 1
ATOM 1492 O O . GLY B 1 50 ? 49.795 -22.068 -90.565 1.00 40.51 38 GLY B O 1
ATOM 1493 N N . ILE B 1 51 ? 48.043 -21.446 -91.835 1.00 58.12 39 ILE B N 1
ATOM 1494 C CA . ILE B 1 51 ? 48.738 -21.280 -93.134 1.00 58.46 39 ILE B CA 1
ATOM 1495 C C . ILE B 1 51 ? 50.067 -20.534 -93.115 1.00 59.16 39 ILE B C 1
ATOM 1496 O O . ILE B 1 51 ? 50.186 -19.489 -92.465 1.00 59.78 39 ILE B O 1
ATOM 1501 N N . ALA B 1 52 ? 51.051 -21.069 -93.846 1.00 49.06 40 ALA B N 1
ATOM 1502 C CA . ALA B 1 52 ? 52.355 -20.433 -93.981 1.00 48.98 40 ALA B CA 1
ATOM 1503 C C . ALA B 1 52 ? 52.166 -19.041 -94.569 1.00 49.42 40 ALA B C 1
ATOM 1504 O O . ALA B 1 52 ? 51.499 -18.877 -95.595 1.00 48.94 40 ALA B O 1
ATOM 1506 N N . ARG B 1 53 ? 52.734 -18.041 -93.893 1.00 43.60 41 ARG B N 1
ATOM 1507 C CA . ARG B 1 53 ? 52.649 -16.645 -94.336 1.00 44.23 41 ARG B CA 1
ATOM 1508 C C . ARG B 1 53 ? 53.177 -16.450 -95.762 1.00 44.53 41 ARG B C 1
ATOM 1509 O O . ARG B 1 53 ? 52.602 -15.679 -96.536 1.00 45.03 41 ARG B O 1
ATOM 1517 N N . SER B 1 54 ? 54.265 -17.162 -96.079 1.00 47.31 42 SER B N 1
ATOM 1518 C CA . SER B 1 54 ? 54.904 -17.207 -97.396 1.00 46.96 42 SER B CA 1
ATOM 1519 C C . SER B 1 54 ? 54.001 -17.640 -98.543 1.00 46.73 42 SER B C 1
ATOM 1520 O O . SER B 1 54 ? 54.065 -17.083 -99.620 1.00 46.79 42 SER B O 1
ATOM 1523 N N . THR B 1 55 ? 53.190 -18.664 -98.312 1.00 40.14 43 THR B N 1
ATOM 1524 C CA . THR B 1 55 ? 52.316 -19.213 -99.333 1.00 39.83 43 THR B CA 1
ATOM 1525 C C . THR B 1 55 ? 51.217 -18.217 -99.699 1.00 40.15 43 THR B C 1
ATOM 1526 O O . THR B 1 55 ? 50.893 -18.039 -100.860 1.00 40.13 43 THR B O 1
ATOM 1530 N N . VAL B 1 56 ? 50.680 -17.535 -98.706 1.00 50.13 44 VAL B N 1
ATOM 1531 C CA . VAL B 1 56 ? 49.739 -16.463 -98.950 1.00 50.85 44 VAL B CA 1
ATOM 1532 C C . VAL B 1 56 ? 50.357 -15.362 -99.801 1.00 50.57 44 VAL B C 1
ATOM 1533 O O . VAL B 1 56 ? 49.771 -14.984 -100.801 1.00 50.91 44 VAL B O 1
ATOM 1537 N N . THR B 1 57 ? 51.519 -14.834 -99.414 1.00 41.49 45 THR B N 1
ATOM 1538 C CA . THR B 1 57 ? 52.101 -13.723 -100.166 1.00 41.52 45 THR B CA 1
ATOM 1539 C C . THR B 1 57 ? 52.482 -14.145 -101.594 1.00 42.03 45 THR B C 1
ATOM 1540 O O . THR B 1 57 ? 52.135 -13.458 -102.550 1.00 42.55 45 THR B O 1
ATOM 1544 N N . ASP B 1 58 ? 53.166 -15.280 -101.743 1.00 54.68 46 ASP B N 1
ATOM 1545 C CA . ASP B 1 58 ? 53.498 -15.835 -103.063 1.00 55.07 46 ASP B CA 1
ATOM 1546 C C . ASP B 1 58 ? 52.269 -15.942 -103.951 1.00 55.13 46 ASP B C 1
ATOM 1547 O O . ASP B 1 58 ? 52.317 -15.617 -105.130 1.00 55.26 46 ASP B O 1
ATOM 1552 N N . ASN B 1 59 ? 51.167 -16.405 -103.376 1.00 44.90 47 ASN B N 1
ATOM 1553 C CA . ASN B 1 59 ? 49.973 -16.677 -104.148 1.00 45.22 47 ASN B CA 1
ATOM 1554 C C . ASN B 1 59 ? 49.226 -15.428 -104.581 1.00 45.46 47 ASN B C 1
ATOM 1555 O O . ASN B 1 59 ? 48.558 -15.417 -105.629 1.00 45.36 47 ASN B O 1
ATOM 1560 N N . LEU B 1 60 ? 49.349 -14.382 -103.770 1.00 40.08 48 LEU B N 1
ATOM 1561 C CA . LEU B 1 60 ? 48.711 -13.115 -104.058 1.00 40.54 48 LEU B CA 1
ATOM 1562 C C . LEU B 1 60 ? 49.382 -12.446 -105.271 1.00 41.25 48 LEU B C 1
ATOM 1563 O O . LEU B 1 60 ? 48.703 -11.900 -106.153 1.00 41.42 48 LEU B O 1
ATOM 1568 N N . PHE B 1 61 ? 50.714 -12.512 -105.303 1.00 66.18 49 PHE B N 1
ATOM 1569 C CA . PHE B 1 61 ? 51.508 -12.102 -106.456 1.00 66.54 49 PHE B CA 1
ATOM 1570 C C . PHE B 1 61 ? 51.226 -12.963 -107.666 1.00 66.86 49 PHE B C 1
ATOM 1571 O O . PHE B 1 61 ? 51.045 -12.453 -108.766 1.00 66.81 49 PHE B O 1
ATOM 1579 N N . ALA B 1 62 ? 51.183 -14.273 -107.455 1.00 71.90 50 ALA B N 1
ATOM 1580 C CA . ALA B 1 62 ? 50.728 -15.194 -108.485 1.00 72.76 50 ALA B CA 1
ATOM 1581 C C . ALA B 1 62 ? 49.296 -14.827 -108.959 1.00 73.01 50 ALA B C 1
ATOM 1582 O O . ALA B 1 62 ? 48.596 -15.622 -109.606 1.00 73.46 50 ALA B O 1
ATOM 1584 N N . ARG B 1 63 ? 48.869 -13.607 -108.649 1.00 49.03 51 ARG B N 1
ATOM 1585 C CA . ARG B 1 63 ? 47.597 -13.129 -109.134 1.00 48.42 51 ARG B CA 1
ATOM 1586 C C . ARG B 1 63 ? 47.730 -11.675 -109.492 1.00 48.58 51 ARG B C 1
ATOM 1587 O O . ARG B 1 63 ? 47.142 -11.226 -110.473 1.00 48.63 51 ARG B O 1
ATOM 1595 N N . GLU B 1 64 ? 48.527 -10.960 -108.705 1.00 53.42 52 GLU B N 1
ATOM 1596 C CA . GLU B 1 64 ? 48.719 -9.523 -108.874 1.00 53.93 52 GLU B CA 1
ATOM 1597 C C . GLU B 1 64 ? 49.574 -9.171 -110.081 1.00 54.75 52 GLU B C 1
ATOM 1598 O O . GLU B 1 64 ? 49.317 -8.164 -110.741 1.00 55.03 52 GLU B O 1
ATOM 1604 N N . ARG B 1 65 ? 50.590 -9.988 -110.363 1.00 82.29 53 ARG B N 1
ATOM 1605 C CA . ARG B 1 65 ? 51.409 -9.823 -111.576 1.00 82.91 53 ARG B CA 1
ATOM 1606 C C . ARG B 1 65 ? 50.618 -10.209 -112.841 1.00 82.40 53 ARG B C 1
ATOM 1607 O O . ARG B 1 65 ? 51.024 -9.871 -113.968 1.00 82.77 53 ARG B O 1
ATOM 1615 N N . LEU B 1 66 ? 49.516 -10.940 -112.646 1.00 54.83 54 LEU B N 1
ATOM 1616 C CA . LEU B 1 66 ? 48.607 -11.331 -113.731 1.00 53.56 54 LEU B CA 1
ATOM 1617 C C . LEU B 1 66 ? 47.637 -10.170 -114.103 1.00 52.23 54 LEU B C 1
ATOM 1618 O O . LEU B 1 66 ? 46.848 -10.263 -115.062 1.00 51.83 54 LEU B O 1
ATOM 1623 N N . GLY B 1 67 ? 47.731 -9.074 -113.340 1.00 58.74 55 GLY B N 1
ATOM 1624 C CA . GLY B 1 67 ? 46.855 -7.902 -113.474 1.00 56.77 55 GLY B CA 1
ATOM 1625 C C . GLY B 1 67 ? 46.388 -7.374 -112.117 1.00 55.48 55 GLY B C 1
ATOM 1626 O O . GLY B 1 67 ? 45.928 -8.142 -111.256 1.00 55.35 55 GLY B O 1
ATOM 1627 N N . SER B 1 68 ? 46.487 -6.057 -111.942 1.00 26.92 56 SER B N 1
ATOM 1628 C CA . SER B 1 68 ? 46.155 -5.384 -110.680 1.00 25.87 56 SER B CA 1
ATOM 1629 C C . SER B 1 68 ? 44.743 -5.625 -110.181 1.00 25.24 56 SER B C 1
ATOM 1630 O O . SER B 1 68 ? 43.785 -5.644 -110.947 1.00 24.33 56 SER B O 1
ATOM 1633 N N . THR B 1 69 ? 44.638 -5.795 -108.867 1.00 59.94 57 THR B N 1
ATOM 1634 C CA . THR B 1 69 ? 43.359 -6.016 -108.195 1.00 59.76 57 THR B CA 1
ATOM 1635 C C . THR B 1 69 ? 42.904 -4.722 -107.520 1.00 60.17 57 THR B C 1
ATOM 1636 O O . THR B 1 69 ? 41.968 -4.730 -106.721 1.00 60.11 57 THR B O 1
ATOM 1640 N N . GLY B 1 70 ? 43.577 -3.620 -107.851 1.00 30.71 58 GLY B N 1
ATOM 1641 C CA . GLY B 1 70 ? 43.155 -2.299 -107.433 1.00 31.86 58 GLY B CA 1
ATOM 1642 C C . GLY B 1 70 ? 41.834 -2.017 -108.109 1.00 32.80 58 GLY B C 1
ATOM 1643 O O . GLY B 1 70 ? 41.669 -2.324 -109.283 1.00 32.88 58 GLY B O 1
ATOM 1644 N N . LEU B 1 71 ? 40.881 -1.463 -107.367 1.00 56.47 59 LEU B N 1
ATOM 1645 C CA . LEU B 1 71 ? 39.532 -1.288 -107.893 1.00 57.23 59 LEU B CA 1
ATOM 1646 C C . LEU B 1 71 ? 39.280 0.164 -108.326 1.00 58.50 59 LEU B C 1
ATOM 1647 O O . LEU B 1 71 ? 38.238 0.491 -108.902 1.00 58.82 59 LEU B O 1
ATOM 1652 N N . GLY B 1 72 ? 40.262 1.025 -108.073 1.00 71.26 60 GLY B N 1
ATOM 1653 C CA . GLY B 1 72 ? 40.126 2.461 -108.342 1.00 72.19 60 GLY B CA 1
ATOM 1654 C C . GLY B 1 72 ? 39.965 3.201 -107.028 1.00 72.98 60 GLY B C 1
ATOM 1655 O O . GLY B 1 72 ? 39.363 2.665 -106.079 1.00 73.73 60 GLY B O 1
ATOM 1656 N N . GLU B 1 73 ? 40.525 4.408 -106.953 1.00 47.11 61 GLU B N 1
ATOM 1657 C CA . GLU B 1 73 ? 40.358 5.264 -105.783 1.00 47.23 61 GLU B CA 1
ATOM 1658 C C . GLU B 1 73 ? 40.882 4.670 -104.431 1.00 46.91 61 GLU B C 1
ATOM 1659 O O . GLU B 1 73 ? 40.162 4.632 -103.423 1.00 47.00 61 GLU B O 1
ATOM 1665 N N . GLY B 1 74 ? 42.136 4.224 -104.404 1.00 54.60 62 GLY B N 1
ATOM 1666 C CA . GLY B 1 74 ? 42.770 3.783 -103.144 1.00 53.49 62 GLY B CA 1
ATOM 1667 C C . GLY B 1 74 ? 42.317 2.410 -102.645 1.00 52.81 62 GLY B C 1
ATOM 1668 O O . GLY B 1 74 ? 42.711 1.955 -101.567 1.00 52.78 62 GLY B O 1
ATOM 1669 N N . VAL B 1 75 ? 41.498 1.745 -103.451 1.00 54.21 63 VAL B N 1
ATOM 1670 C CA . VAL B 1 75 ? 40.823 0.530 -103.062 1.00 52.65 63 VAL B CA 1
ATOM 1671 C C . VAL B 1 75 ? 41.387 -0.648 -103.856 1.00 51.57 63 VAL B C 1
ATOM 1672 O O . VAL B 1 75 ? 41.546 -0.571 -105.094 1.00 51.71 63 VAL B O 1
ATOM 1676 N N . ALA B 1 76 ? 41.672 -1.739 -103.153 1.00 35.99 64 ALA B N 1
ATOM 1677 C CA . ALA B 1 76 ? 42.142 -2.933 -103.814 1.00 34.16 64 ALA B CA 1
ATOM 1678 C C . ALA B 1 76 ? 41.523 -4.171 -103.179 1.00 33.16 64 ALA B C 1
ATOM 1679 O O . ALA B 1 76 ? 41.137 -4.146 -102.007 1.00 33.18 64 ALA B O 1
ATOM 1681 N N . ILE B 1 77 ? 41.404 -5.239 -103.971 1.00 31.29 65 ILE B N 1
ATOM 1682 C CA . ILE B 1 77 ? 40.943 -6.530 -103.482 1.00 30.01 65 ILE B CA 1
ATOM 1683 C C . ILE B 1 77 ? 41.907 -7.636 -103.916 1.00 29.95 65 ILE B C 1
ATOM 1684 O O . ILE B 1 77 ? 41.583 -8.446 -104.791 1.00 29.57 65 ILE B O 1
ATOM 1689 N N . PRO B 1 78 ? 43.099 -7.679 -103.300 1.00 36.19 66 PRO B N 1
ATOM 1690 C CA . PRO B 1 78 ? 44.024 -8.732 -103.629 1.00 36.53 66 PRO B CA 1
ATOM 1691 C C . PRO B 1 78 ? 43.431 -10.035 -103.141 1.00 37.75 66 PRO B C 1
ATOM 1692 O O . PRO B 1 78 ? 42.809 -10.059 -102.074 1.00 38.58 66 PRO B O 1
ATOM 1696 N N . HIS B 1 79 ? 43.589 -11.102 -103.917 1.00 31.11 67 HIS B N 1
ATOM 1697 C CA . HIS B 1 79 ? 43.011 -12.402 -103.564 1.00 32.17 67 HIS B CA 1
ATOM 1698 C C . HIS B 1 79 ? 43.732 -13.509 -104.309 1.00 33.33 67 HIS B C 1
ATOM 1699 O O . HIS B 1 79 ? 44.580 -13.227 -105.162 1.00 33.46 67 HIS B O 1
ATOM 1706 N N . GLY B 1 80 ? 43.383 -14.760 -103.996 1.00 29.28 68 GLY B N 1
ATOM 1707 C CA . GLY B 1 80 ? 44.102 -15.940 -104.500 1.00 30.79 68 GLY B CA 1
ATOM 1708 C C . GLY B 1 80 ? 43.542 -17.282 -104.045 1.00 32.02 68 GLY B C 1
ATOM 1709 O O . GLY B 1 80 ? 42.609 -17.346 -103.261 1.00 32.18 68 GLY B O 1
ATOM 1710 N N . ARG B 1 81 ? 44.107 -18.364 -104.553 1.00 49.87 69 ARG B N 1
ATOM 1711 C CA . ARG B 1 81 ? 43.703 -19.698 -104.148 1.00 51.64 69 ARG B CA 1
ATOM 1712 C C . ARG B 1 81 ? 44.767 -20.175 -103.160 1.00 52.21 69 ARG B C 1
ATOM 1713 O O . ARG B 1 81 ? 45.924 -19.775 -103.261 1.00 52.24 69 ARG B O 1
ATOM 1721 N N . ILE B 1 82 ? 44.378 -21.018 -102.205 1.00 48.51 70 ILE B N 1
ATOM 1722 C CA . ILE B 1 82 ? 45.332 -21.643 -101.280 1.00 49.35 70 ILE B CA 1
ATOM 1723 C C . ILE B 1 82 ? 45.168 -23.163 -101.317 1.00 50.08 70 ILE B C 1
ATOM 1724 O O . ILE B 1 82 ? 44.042 -23.664 -101.329 1.00 50.33 70 ILE B O 1
ATOM 1729 N N . LYS B 1 83 ? 46.294 -23.879 -101.314 1.00 70.39 71 LYS B N 1
ATOM 1730 C CA . LYS B 1 83 ? 46.334 -25.351 -101.427 1.00 71.12 71 LYS B CA 1
ATOM 1731 C C . LYS B 1 83 ? 45.520 -26.147 -100.377 1.00 70.58 71 LYS B C 1
ATOM 1732 O O . LYS B 1 83 ? 44.716 -27.005 -100.746 1.00 70.81 71 LYS B O 1
ATOM 1738 N N . GLY B 1 84 ? 45.707 -25.878 -99.088 1.00 53.23 72 GLY B N 1
ATOM 1739 C CA . GLY B 1 84 ? 45.053 -26.719 -98.077 1.00 52.34 72 GLY B CA 1
ATOM 1740 C C . GLY B 1 84 ? 43.869 -26.122 -97.346 1.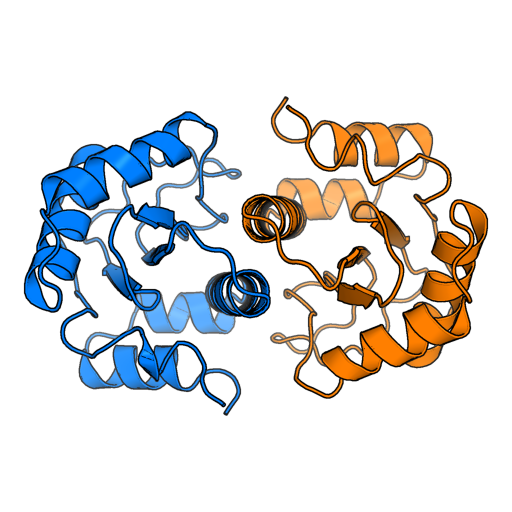00 51.72 72 GLY B C 1
ATOM 1741 O O . GLY B 1 84 ? 43.344 -26.730 -96.422 1.00 51.67 72 GLY B O 1
ATOM 1742 N N . LEU B 1 85 ? 43.449 -24.935 -97.766 1.00 55.43 73 LEU B N 1
ATOM 1743 C CA . LEU B 1 85 ? 42.452 -24.147 -97.052 1.00 54.93 73 LEU B CA 1
ATOM 1744 C C . LEU B 1 85 ? 41.110 -24.865 -97.021 1.00 54.89 73 LEU B C 1
ATOM 1745 O O . LEU B 1 85 ? 40.727 -25.482 -98.016 1.00 54.98 73 LEU B O 1
ATOM 1750 N N . LYS B 1 86 ? 40.403 -24.783 -95.891 1.00 50.91 74 LYS B N 1
ATOM 1751 C CA . LYS B 1 86 ? 39.135 -25.506 -95.710 1.00 50.42 74 LYS B CA 1
ATOM 1752 C C . LYS B 1 86 ? 37.890 -24.637 -95.894 1.00 49.50 74 LYS B C 1
ATOM 1753 O O . LYS B 1 86 ? 36.827 -25.131 -96.278 1.00 49.42 74 LYS B O 1
ATOM 1759 N N . HIS B 1 87 ? 38.035 -23.352 -95.595 1.00 49.09 75 HIS B N 1
ATOM 1760 C CA . HIS B 1 87 ? 36.993 -22.357 -95.789 1.00 47.98 75 HIS B CA 1
ATOM 1761 C C . HIS B 1 87 ? 37.734 -21.079 -96.222 1.00 45.92 75 HIS B C 1
ATOM 1762 O O . HIS B 1 87 ? 38.923 -20.938 -95.932 1.00 46.16 75 HIS B O 1
ATOM 1769 N N . PRO B 1 88 ? 37.071 -20.162 -96.954 1.00 38.37 76 PRO B N 1
ATOM 1770 C CA . PRO B 1 88 ? 37.768 -18.935 -97.359 1.00 36.94 76 PRO B CA 1
ATOM 1771 C C . PRO B 1 88 ? 38.196 -18.091 -96.164 1.00 36.01 76 PRO B C 1
ATOM 1772 O O . PRO B 1 88 ? 37.698 -18.306 -95.046 1.00 36.22 76 PRO B O 1
ATOM 1776 N N . LEU B 1 89 ? 39.106 -17.142 -96.391 1.00 41.43 77 LEU B N 1
ATOM 1777 C CA . LEU B 1 89 ? 39.618 -16.271 -95.329 1.00 39.90 77 LEU B CA 1
ATOM 1778 C C . LEU B 1 89 ? 39.710 -14.840 -95.831 1.00 39.63 77 LEU B C 1
ATOM 1779 O O . LEU B 1 89 ? 40.063 -14.619 -97.007 1.00 40.25 77 LEU B O 1
ATOM 1784 N N . ALA B 1 90 ? 39.408 -13.861 -94.987 1.00 24.56 78 ALA B N 1
ATOM 1785 C CA . ALA B 1 90 ? 39.552 -12.481 -95.439 1.00 24.84 78 ALA B CA 1
ATOM 1786 C C . ALA B 1 90 ? 40.262 -11.550 -94.446 1.00 25.77 78 ALA B C 1
ATOM 1787 O O . ALA B 1 90 ? 40.329 -11.830 -93.243 1.00 26.60 78 ALA B O 1
ATOM 1789 N N . ALA B 1 91 ? 40.797 -10.437 -94.932 1.00 26.31 79 ALA B N 1
ATOM 1790 C CA . ALA B 1 91 ? 41.400 -9.441 -94.039 1.00 27.19 79 ALA B CA 1
ATOM 1791 C C . ALA B 1 91 ? 41.080 -8.027 -94.485 1.00 28.22 79 ALA B C 1
ATOM 1792 O O . ALA B 1 91 ? 40.547 -7.808 -95.573 1.00 28.80 79 ALA B O 1
ATOM 1794 N N . PHE B 1 92 ? 41.403 -7.053 -93.651 1.00 38.18 80 PHE B N 1
ATOM 1795 C CA . PHE B 1 92 ? 41.316 -5.677 -94.090 1.00 39.22 80 PHE B CA 1
ATOM 1796 C C . PHE B 1 92 ? 42.535 -4.890 -93.595 1.00 39.86 80 PHE B C 1
ATOM 1797 O O . PHE B 1 92 ? 42.940 -4.979 -92.435 1.00 39.78 80 PHE B O 1
ATOM 1805 N N . VAL B 1 93 ? 43.133 -4.123 -94.486 1.00 37.86 81 VAL B N 1
ATOM 1806 C CA . VAL B 1 93 ? 44.306 -3.361 -94.111 1.00 38.99 81 VAL B CA 1
ATOM 1807 C C . VAL B 1 93 ? 44.148 -1.921 -94.537 1.00 40.19 81 VAL B C 1
ATOM 1808 O O . VAL B 1 93 ? 43.718 -1.657 -95.663 1.00 40.42 81 VAL B O 1
ATOM 1812 N N . ARG B 1 94 ? 44.484 -0.996 -93.636 1.00 50.86 82 ARG B N 1
ATOM 1813 C CA . ARG B 1 94 ? 44.673 0.412 -94.010 1.00 52.26 82 ARG B CA 1
ATOM 1814 C C . ARG B 1 94 ? 46.129 0.771 -94.042 1.00 53.29 82 ARG B C 1
ATOM 1815 O O . ARG B 1 94 ? 46.932 0.236 -93.285 1.00 53.98 82 ARG B O 1
ATOM 1823 N N . LEU B 1 95 ? 46.487 1.697 -94.904 1.00 58.22 83 LEU B N 1
ATOM 1824 C CA . LEU B 1 95 ? 47.859 2.099 -94.923 1.00 59.38 83 LEU B CA 1
ATOM 1825 C C . LEU B 1 95 ? 48.007 3.561 -94.540 1.00 60.79 83 LEU B C 1
ATOM 1826 O O . LEU B 1 95 ? 47.141 4.398 -94.856 1.00 60.98 83 LEU B O 1
ATOM 1831 N N . ALA B 1 96 ? 49.093 3.842 -93.817 1.00 66.56 84 ALA B N 1
ATOM 1832 C CA . ALA B 1 96 ? 49.456 5.199 -93.434 1.00 67.71 84 ALA B CA 1
ATOM 1833 C C . ALA B 1 96 ? 49.584 6.012 -94.698 1.00 68.50 84 ALA B C 1
ATOM 1834 O O . ALA B 1 96 ? 48.871 6.989 -94.903 1.00 68.46 84 ALA B O 1
ATOM 1836 N N . GLU B 1 97 ? 50.494 5.572 -95.552 1.00 71.22 85 GLU B N 1
ATOM 1837 C CA . GLU B 1 97 ? 50.707 6.213 -96.828 1.00 72.61 85 GLU B CA 1
ATOM 1838 C C . GLU B 1 97 ? 50.174 5.279 -97.904 1.00 72.03 85 GLU B C 1
ATOM 1839 O O . GLU B 1 97 ? 50.506 4.087 -97.905 1.00 72.05 85 GLU B O 1
ATOM 1845 N N . PRO B 1 98 ? 49.323 5.812 -98.802 1.00 58.01 86 PRO B N 1
ATOM 1846 C CA . PRO B 1 98 ? 48.882 5.067 -99.961 1.00 57.85 86 PRO B CA 1
ATOM 1847 C C . PRO B 1 98 ? 50.091 4.632 -100.787 1.00 57.76 86 PRO B C 1
ATOM 1848 O O . PRO B 1 98 ? 50.985 5.444 -101.022 1.00 57.77 86 PRO B O 1
ATOM 1852 N N . ILE B 1 99 ? 50.130 3.365 -101.201 1.00 49.70 87 ILE B N 1
ATOM 1853 C CA . ILE B 1 99 ? 51.249 2.861 -102.010 1.00 49.33 87 ILE B CA 1
ATOM 1854 C C . ILE B 1 99 ? 50.921 2.760 -103.510 1.00 49.04 87 ILE B C 1
ATOM 1855 O O . ILE B 1 99 ? 49.755 2.602 -103.862 1.00 48.76 87 ILE B O 1
ATOM 1860 N N . PRO B 1 100 ? 51.950 2.860 -104.392 1.00 66.26 88 PRO B N 1
ATOM 1861 C CA . PRO B 1 100 ? 51.710 2.706 -105.824 1.00 66.30 88 PRO B CA 1
ATOM 1862 C C . PRO B 1 100 ? 51.348 1.261 -106.124 1.00 66.26 88 PRO B C 1
ATOM 1863 O O . PRO B 1 100 ? 52.114 0.350 -105.796 1.00 66.01 88 PRO B O 1
ATOM 1867 N N . PHE B 1 101 ? 50.181 1.063 -106.730 1.00 49.94 89 PHE B N 1
ATOM 1868 C CA . PHE B 1 101 ? 49.584 -0.258 -106.804 1.00 50.19 89 PHE B CA 1
ATOM 1869 C C . PHE B 1 101 ? 49.202 -0.636 -108.211 1.00 50.26 89 PHE B C 1
ATOM 1870 O O . PHE B 1 101 ? 48.683 -1.728 -108.453 1.00 50.10 89 PHE B O 1
ATOM 1878 N N . GLU B 1 102 ? 49.468 0.280 -109.136 1.00 44.01 90 GLU B N 1
ATOM 1879 C CA . GLU B 1 102 ? 49.123 0.112 -110.548 1.00 44.44 90 GLU B CA 1
ATOM 1880 C C . GLU B 1 102 ? 47.614 0.009 -110.753 1.00 43.75 90 GLU B C 1
ATOM 1881 O O . GLU B 1 102 ? 47.152 -0.715 -111.632 1.00 43.54 90 GLU B O 1
ATOM 1887 N N . ALA B 1 103 ? 46.862 0.738 -109.931 1.00 60.02 91 ALA B N 1
ATOM 1888 C CA . ALA B 1 103 ? 45.408 0.770 -109.992 1.00 59.61 91 ALA B CA 1
ATOM 1889 C C . ALA B 1 103 ? 44.940 1.272 -111.366 1.00 59.65 91 ALA B C 1
ATOM 1890 O O . ALA B 1 103 ? 45.691 1.974 -112.054 1.00 60.05 91 ALA B O 1
ATOM 1892 N N . PRO B 1 104 ? 43.707 0.907 -111.785 1.00 61.15 92 PRO B N 1
ATOM 1893 C CA . PRO B 1 104 ? 43.169 1.337 -113.086 1.00 60.71 92 PRO B CA 1
ATOM 1894 C C . PRO B 1 104 ? 43.202 2.838 -113.310 1.00 60.35 92 PRO B C 1
ATOM 1895 O O . PRO B 1 104 ? 43.413 3.258 -114.430 1.00 60.25 92 PRO B O 1
ATOM 1899 N N . ASP B 1 105 ? 42.996 3.629 -112.260 1.00 49.57 93 ASP B N 1
ATOM 1900 C CA . ASP B 1 105 ? 42.950 5.083 -112.382 1.00 49.62 93 ASP B CA 1
ATOM 1901 C C . ASP B 1 105 ? 44.281 5.779 -112.099 1.00 49.38 93 ASP B C 1
ATOM 1902 O O . ASP B 1 105 ? 44.351 7.000 -112.096 1.00 49.59 93 ASP B O 1
ATOM 1907 N N . GLY B 1 106 ? 45.335 5.014 -111.860 1.00 50.46 94 GLY B N 1
ATOM 1908 C CA . GLY B 1 106 ? 46.639 5.609 -111.620 1.00 50.44 94 GLY B CA 1
ATOM 1909 C C . GLY B 1 106 ? 46.888 6.063 -110.196 1.00 50.70 94 GLY B C 1
ATOM 1910 O O . GLY B 1 106 ? 48.022 6.350 -109.839 1.00 50.89 94 GLY B O 1
ATOM 1911 N N . GLN B 1 107 ? 45.835 6.123 -109.383 1.00 43.67 95 GLN B N 1
ATOM 1912 C CA . GLN B 1 107 ? 45.936 6.504 -107.966 1.00 43.95 95 GLN B CA 1
ATOM 1913 C C . GLN B 1 107 ? 46.596 5.432 -107.059 1.00 42.91 95 GLN B C 1
ATOM 1914 O O . GLN B 1 107 ? 46.418 4.240 -107.293 1.00 42.82 95 GLN B O 1
ATOM 1920 N N . PRO B 1 108 ? 47.337 5.861 -106.006 1.00 61.66 96 PRO B N 1
ATOM 1921 C CA . PRO B 1 108 ? 47.868 4.934 -104.988 1.00 60.65 96 PRO B CA 1
ATOM 1922 C C . PRO B 1 108 ? 46.782 4.305 -104.089 1.00 59.47 96 PRO B C 1
ATOM 1923 O O . PRO B 1 108 ? 45.685 4.870 -103.942 1.00 59.25 96 PRO B O 1
ATOM 1927 N N . VAL B 1 109 ? 47.099 3.153 -103.494 1.00 44.58 97 VAL B N 1
ATOM 1928 C CA . VAL B 1 109 ? 46.124 2.385 -102.717 1.00 43.21 97 VAL B CA 1
ATOM 1929 C C . VAL B 1 109 ? 46.427 2.469 -101.219 1.00 41.92 97 VAL B C 1
ATOM 1930 O O . VAL B 1 109 ? 47.578 2.322 -100.814 1.00 41.62 97 VAL B O 1
ATOM 1934 N N . SER B 1 110 ? 45.396 2.732 -100.412 1.00 64.25 98 SER B N 1
ATOM 1935 C CA . SER B 1 110 ? 45.539 2.798 -98.948 1.00 63.02 98 SER B CA 1
ATOM 1936 C C . SER B 1 110 ? 44.534 1.890 -98.225 1.00 62.30 98 SER B C 1
ATOM 1937 O O . SER B 1 110 ? 44.768 1.446 -97.088 1.00 62.44 98 SER B O 1
ATOM 1940 N N . LEU B 1 111 ? 43.411 1.630 -98.886 1.00 43.72 99 LEU B N 1
ATOM 1941 C CA . LEU B 1 111 ? 42.414 0.684 -98.388 1.00 42.25 99 LEU B CA 1
ATOM 1942 C C . LEU B 1 111 ? 42.447 -0.638 -99.173 1.00 41.18 99 LEU B C 1
ATOM 1943 O O . LEU B 1 111 ? 42.400 -0.634 -100.418 1.00 41.85 99 LEU B O 1
ATOM 1948 N N . LEU B 1 112 ? 42.507 -1.765 -98.475 1.00 33.79 100 LEU B N 1
ATOM 1949 C CA . LEU B 1 112 ? 42.407 -3.023 -99.180 1.00 32.50 100 LEU B CA 1
ATOM 1950 C C . LEU B 1 112 ? 41.917 -4.188 -98.343 1.00 32.30 100 LEU B C 1
ATOM 1951 O O . LEU B 1 112 ? 42.348 -4.391 -97.212 1.00 32.24 100 LEU B O 1
ATOM 1956 N N . ILE B 1 113 ? 41.002 -4.952 -98.925 1.00 19.91 101 ILE B N 1
ATOM 1957 C CA . ILE B 1 113 ? 40.463 -6.118 -98.255 1.00 19.81 101 ILE B CA 1
ATOM 1958 C C . ILE B 1 113 ? 40.884 -7.386 -99.002 1.00 19.55 101 ILE B C 1
ATOM 1959 O O . ILE B 1 113 ? 40.577 -7.560 -100.177 1.00 19.16 101 ILE B O 1
ATOM 1964 N N . PHE B 1 114 ? 41.592 -8.264 -98.304 1.00 26.08 102 PHE B N 1
ATOM 1965 C CA . PHE B 1 114 ? 42.189 -9.440 -98.916 1.00 26.21 102 PHE B CA 1
ATOM 1966 C C . PHE B 1 114 ? 41.270 -10.661 -98.859 1.00 26.34 102 PHE B C 1
ATOM 1967 O O . PHE B 1 114 ? 40.661 -10.963 -97.817 1.00 26.52 102 PHE B O 1
ATOM 1975 N N . LEU B 1 115 ? 41.210 -11.409 -99.955 1.00 27.81 103 LEU B N 1
ATOM 1976 C CA . LEU B 1 115 ? 40.410 -12.626 -99.948 1.00 27.66 103 LEU B CA 1
ATOM 1977 C C . LEU B 1 115 ? 41.198 -13.853 -100.373 1.00 27.68 103 LEU B C 1
ATOM 1978 O O . LEU B 1 115 ? 41.721 -13.875 -101.494 1.00 27.94 103 LEU B O 1
ATOM 1983 N N . LEU B 1 116 ? 41.260 -14.872 -99.511 1.00 31.98 104 LEU B N 1
ATOM 1984 C CA . LEU B 1 116 ? 41.815 -16.157 -99.934 1.00 31.64 104 LEU B CA 1
ATOM 1985 C C . LEU B 1 116 ? 40.706 -17.153 -99.976 1.00 32.02 104 LEU B C 1
ATOM 1986 O O . LEU B 1 116 ? 39.856 -17.149 -99.084 1.00 32.87 104 LEU B O 1
ATOM 1991 N N . VAL B 1 117 ? 40.720 -18.009 -100.998 1.00 30.57 105 VAL B N 1
ATOM 1992 C CA . VAL B 1 117 ? 39.751 -19.105 -101.148 1.00 30.43 105 VAL B CA 1
ATOM 1993 C C . VAL B 1 117 ? 40.406 -20.474 -101.403 1.00 31.57 105 VAL B C 1
ATOM 1994 O O . VAL B 1 117 ? 41.512 -20.562 -101.960 1.00 31.70 105 VAL B O 1
ATOM 1998 N N . PRO B 1 118 ? 39.717 -21.557 -101.014 1.00 24.60 106 PRO B N 1
ATOM 1999 C CA . PRO B 1 118 ? 40.303 -22.846 -101.272 1.00 25.56 106 PRO B CA 1
ATOM 2000 C C . PRO B 1 118 ? 40.344 -23.154 -102.775 1.00 26.87 106 PRO B C 1
ATOM 2001 O O . PRO B 1 118 ? 39.617 -22.535 -103.557 1.00 26.75 106 PRO B O 1
ATOM 2005 N N . GLU B 1 119 ? 41.225 -24.080 -103.156 1.00 34.31 107 GLU B N 1
ATOM 2006 C CA . GLU B 1 119 ? 41.383 -24.517 -104.528 1.00 35.97 107 GLU B CA 1
ATOM 2007 C C . GLU B 1 119 ? 40.050 -24.955 -105.077 1.00 35.44 107 GLU B C 1
ATOM 2008 O O . GLU B 1 119 ? 39.703 -24.635 -106.212 1.00 35.38 107 GLU B O 1
ATOM 2014 N N . GLN B 1 120 ? 39.320 -25.695 -104.247 1.00 40.52 108 GLN B N 1
ATOM 2015 C CA . GLN B 1 120 ? 38.016 -26.204 -104.580 1.00 40.51 108 GLN B CA 1
ATOM 2016 C C . GLN B 1 120 ? 36.993 -25.076 -104.530 1.00 39.83 108 GLN B C 1
ATOM 2017 O O . GLN B 1 120 ? 36.644 -24.597 -103.448 1.00 39.42 108 GLN B O 1
ATOM 2023 N N . ALA B 1 121 ? 36.520 -24.686 -105.721 1.00 7.42 109 ALA B N 1
ATOM 2024 C CA . ALA B 1 121 ? 35.652 -23.543 -105.938 1.00 6.53 109 ALA B CA 1
ATOM 2025 C C . ALA B 1 121 ? 34.239 -23.807 -105.471 1.00 6.58 109 ALA B C 1
ATOM 2026 O O . ALA B 1 121 ? 33.730 -24.894 -105.636 1.00 6.21 109 ALA B O 1
ATOM 2028 N N . THR B 1 122 ? 33.628 -22.792 -104.874 1.00 24.51 110 THR B N 1
ATOM 2029 C CA . THR B 1 122 ? 32.245 -22.807 -104.433 1.00 25.68 110 THR B CA 1
ATOM 2030 C C . THR B 1 122 ? 31.536 -21.759 -105.237 1.00 26.11 110 THR B C 1
ATOM 2031 O O . THR B 1 122 ? 32.109 -20.706 -105.575 1.00 25.95 110 THR B O 1
ATOM 2035 N N . GLN B 1 123 ? 30.263 -22.022 -105.480 1.00 29.43 111 GLN B N 1
ATOM 2036 C CA . GLN B 1 123 ? 29.314 -21.018 -105.937 1.00 30.72 111 GLN B CA 1
ATOM 2037 C C . GLN B 1 123 ? 29.368 -19.698 -105.113 1.00 29.93 111 GLN B C 1
ATOM 2038 O O . GLN B 1 123 ? 29.164 -18.612 -105.649 1.00 29.80 111 GLN B O 1
ATOM 2044 N N . ALA B 1 124 ? 29.661 -19.814 -103.820 1.00 33.37 112 ALA B N 1
ATOM 2045 C CA . ALA B 1 124 ? 29.740 -18.668 -102.899 1.00 32.55 112 ALA B CA 1
ATOM 2046 C C . ALA B 1 124 ? 30.909 -17.746 -103.169 1.00 31.97 112 ALA B C 1
ATOM 2047 O O . ALA B 1 124 ? 30.830 -16.558 -102.885 1.00 32.29 112 ALA B O 1
ATOM 2049 N N . HIS B 1 125 ? 31.995 -18.290 -103.706 1.00 23.50 113 HIS B N 1
ATOM 2050 C CA . HIS B 1 125 ? 33.217 -17.526 -103.921 1.00 22.73 113 HIS B CA 1
ATOM 2051 C C . HIS B 1 125 ? 32.932 -16.281 -104.743 1.00 21.83 113 HIS B C 1
ATOM 2052 O O . HIS B 1 125 ? 33.364 -15.204 -104.396 1.00 21.41 113 HIS B O 1
ATOM 2059 N N . LEU B 1 126 ? 32.162 -16.440 -105.811 1.00 25.36 114 LEU B N 1
ATOM 2060 C CA . LEU B 1 126 ? 31.794 -15.345 -106.673 1.00 24.51 114 LEU B CA 1
ATOM 2061 C C . LEU B 1 126 ? 31.024 -14.271 -105.932 1.00 24.57 114 LEU B C 1
ATOM 2062 O O . LEU B 1 126 ? 31.298 -13.075 -106.104 1.00 24.65 114 LEU B O 1
ATOM 2067 N N . GLU B 1 127 ? 30.053 -14.699 -105.123 1.00 36.86 115 GLU B N 1
ATOM 2068 C CA . GLU B 1 127 ? 29.129 -13.787 -104.424 1.00 36.77 115 GLU B CA 1
ATOM 2069 C C . GLU B 1 127 ? 29.808 -13.103 -103.229 1.00 36.96 115 GLU B C 1
ATOM 2070 O O . GLU B 1 127 ? 29.358 -12.047 -102.748 1.00 37.31 115 GLU B O 1
ATOM 2076 N N . ILE B 1 128 ? 30.899 -13.687 -102.751 1.00 24.75 116 ILE B N 1
ATOM 2077 C CA . ILE B 1 128 ? 31.585 -13.076 -101.630 1.00 24.89 116 ILE B CA 1
ATOM 2078 C C . ILE B 1 128 ? 32.605 -12.033 -102.091 1.00 25.02 116 ILE B C 1
ATOM 2079 O O . ILE B 1 128 ? 32.712 -10.961 -101.510 1.00 25.07 116 ILE B O 1
ATOM 2084 N N . LEU B 1 129 ? 33.328 -12.337 -103.158 1.00 27.75 117 LEU B N 1
ATOM 2085 C CA . LEU B 1 129 ? 34.147 -11.345 -103.849 1.00 27.72 117 LEU B CA 1
ATOM 2086 C C . LEU B 1 129 ? 33.288 -10.214 -104.378 1.00 28.62 117 LEU B C 1
ATOM 2087 O O . LEU B 1 129 ? 33.721 -9.061 -104.391 1.00 29.18 117 LEU B O 1
ATOM 2092 N N . SER B 1 130 ? 32.085 -10.534 -104.857 1.00 43.18 118 SER B N 1
ATOM 2093 C CA . SER B 1 130 ? 31.239 -9.506 -105.462 1.00 43.88 118 SER B CA 1
ATOM 2094 C C . SER B 1 130 ? 30.693 -8.578 -104.392 1.00 44.03 118 SER B C 1
ATOM 2095 O O . SER B 1 130 ? 30.526 -7.399 -104.626 1.00 44.55 118 SER B O 1
ATOM 2098 N N . GLU B 1 131 ? 30.435 -9.115 -103.209 1.00 30.01 119 GLU B N 1
ATOM 2099 C CA . GLU B 1 131 ? 29.983 -8.303 -102.104 1.00 30.21 119 GLU B CA 1
ATOM 2100 C C . GLU B 1 131 ? 31.058 -7.304 -101.649 1.00 29.74 119 GLU B C 1
ATOM 2101 O O . GLU B 1 131 ? 30.771 -6.147 -101.343 1.00 29.25 119 GLU B O 1
ATOM 2107 N N . ILE B 1 132 ? 32.296 -7.787 -101.605 1.00 29.63 120 ILE B N 1
ATOM 2108 C CA . ILE B 1 132 ? 33.476 -7.000 -101.231 1.00 29.91 120 ILE B CA 1
ATOM 2109 C C . ILE B 1 132 ? 33.651 -5.835 -102.201 1.00 30.20 120 ILE B C 1
ATOM 2110 O O . ILE B 1 132 ? 33.778 -4.677 -101.784 1.00 29.95 120 ILE B O 1
ATOM 2115 N N . ALA B 1 133 ? 33.660 -6.172 -103.491 1.00 35.58 121 ALA B N 1
ATOM 2116 C CA . ALA B 1 133 ? 33.788 -5.208 -104.565 1.00 36.33 121 ALA B CA 1
ATOM 2117 C C . ALA B 1 133 ? 32.743 -4.092 -104.426 1.00 37.34 121 ALA B C 1
ATOM 2118 O O . ALA B 1 133 ? 33.059 -2.914 -104.482 1.00 37.72 121 ALA B O 1
ATOM 2120 N N . GLN B 1 134 ? 31.501 -4.473 -104.195 1.00 40.75 122 GLN B N 1
ATOM 2121 C CA . GLN B 1 134 ? 30.400 -3.547 -104.211 1.00 42.21 122 GLN B CA 1
ATOM 2122 C C . GLN B 1 134 ? 30.519 -2.590 -103.039 1.00 43.02 122 GLN B C 1
ATOM 2123 O O . GLN B 1 134 ? 30.146 -1.404 -103.119 1.00 42.94 122 GLN B O 1
ATOM 2129 N N . LEU B 1 135 ? 31.072 -3.139 -101.964 1.00 47.00 123 LEU B N 1
ATOM 2130 C CA . LEU B 1 135 ? 31.281 -2.445 -100.704 1.00 48.38 123 LEU B CA 1
ATOM 2131 C C . LEU B 1 135 ? 32.378 -1.388 -100.818 1.00 49.14 123 LEU B C 1
ATOM 2132 O O . LEU B 1 135 ? 32.187 -0.233 -100.451 1.00 49.27 123 LEU B O 1
ATOM 2137 N N . LEU B 1 136 ? 33.530 -1.799 -101.325 1.00 43.02 124 LEU B N 1
ATOM 2138 C CA . LEU B 1 136 ? 34.639 -0.891 -101.551 1.00 44.15 124 LEU B CA 1
ATOM 2139 C C . LEU B 1 136 ? 34.302 0.137 -102.628 1.00 45.34 124 LEU B C 1
ATOM 2140 O O . LEU B 1 136 ? 34.689 1.301 -102.537 1.00 45.01 124 LEU B O 1
ATOM 2145 N N . SER B 1 137 ? 33.565 -0.323 -103.639 1.00 64.64 125 SER B N 1
ATOM 2146 C CA . SER B 1 137 ? 33.179 0.473 -104.792 1.00 66.35 125 SER B CA 1
ATOM 2147 C C . SER B 1 137 ? 32.339 1.683 -104.398 1.00 67.78 125 SER B C 1
ATOM 2148 O O . SER B 1 137 ? 32.597 2.794 -104.877 1.00 68.21 125 SER B O 1
ATOM 2151 N N . ASP B 1 138 ? 31.342 1.483 -103.538 1.00 55.17 126 ASP B N 1
ATOM 2152 C CA . ASP B 1 138 ? 30.526 2.611 -103.088 1.00 56.74 126 ASP B CA 1
ATOM 2153 C C . ASP B 1 138 ? 31.330 3.630 -102.266 1.00 57.61 126 ASP B C 1
ATOM 2154 O O . ASP B 1 138 ? 31.897 3.268 -101.245 1.00 58.05 126 ASP B O 1
ATOM 2159 N N . ARG B 1 139 ? 31.346 4.897 -102.692 1.00 68.86 127 ARG B N 1
ATOM 2160 C CA . ARG B 1 139 ? 32.258 5.903 -102.117 1.00 69.57 127 ARG B CA 1
ATOM 2161 C C . ARG B 1 139 ? 31.769 6.595 -100.839 1.00 69.28 127 ARG B C 1
ATOM 2162 O O . ARG B 1 139 ? 32.567 7.152 -100.079 1.00 69.01 127 ARG B O 1
ATOM 2170 N N . ASP B 1 140 ? 30.461 6.560 -100.616 1.00 49.52 128 ASP B N 1
ATOM 2171 C CA . ASP B 1 140 ? 29.892 6.956 -99.337 1.00 49.65 128 ASP B CA 1
ATOM 2172 C C . ASP B 1 140 ? 30.542 6.097 -98.239 1.00 49.62 128 ASP B C 1
ATOM 2173 O O . ASP B 1 140 ? 30.900 6.598 -97.188 1.00 49.42 128 ASP B O 1
ATOM 2178 N N . THR B 1 141 ? 30.716 4.805 -98.516 1.00 58.37 129 THR B N 1
ATOM 2179 C CA . THR B 1 141 ? 31.294 3.834 -97.579 1.00 58.50 129 THR B CA 1
ATOM 2180 C C . THR B 1 141 ? 32.805 3.966 -97.560 1.00 59.50 129 THR B C 1
ATOM 2181 O O . THR B 1 141 ? 33.415 4.048 -96.498 1.00 59.44 129 THR B O 1
ATOM 2185 N N . ARG B 1 142 ? 33.387 3.985 -98.756 1.00 68.06 130 ARG B N 1
ATOM 2186 C CA . ARG B 1 142 ? 34.816 4.166 -98.988 1.00 69.80 130 ARG B CA 1
ATOM 2187 C C . ARG B 1 142 ? 35.398 5.245 -98.070 1.00 71.04 130 ARG B C 1
ATOM 2188 O O . ARG B 1 142 ? 36.481 5.067 -97.521 1.00 71.37 130 ARG B O 1
ATOM 2196 N N . GLU B 1 143 ? 34.671 6.352 -97.891 1.00 99.47 131 GLU B N 1
ATOM 2197 C CA . GLU B 1 143 ? 35.088 7.424 -96.973 1.00 100.62 131 GLU B CA 1
ATOM 2198 C C . GLU B 1 143 ? 35.053 7.007 -95.500 1.00 100.70 131 GLU B C 1
ATOM 2199 O O . GLU B 1 143 ? 35.996 7.302 -94.775 1.00 101.03 131 GLU B O 1
ATOM 2205 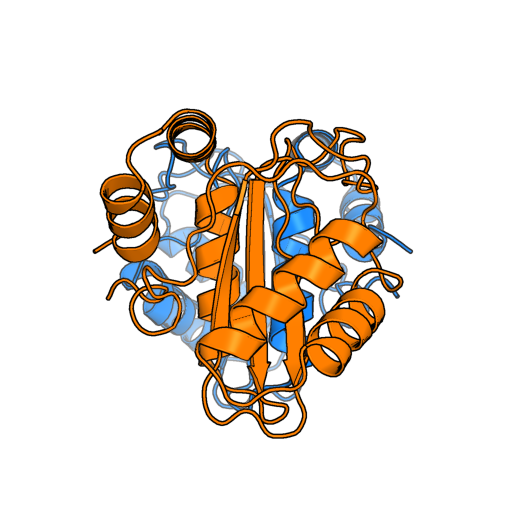N N . ARG B 1 144 ? 33.987 6.326 -95.063 1.00 53.21 132 ARG B N 1
ATOM 2206 C CA . ARG B 1 144 ? 33.864 5.877 -93.665 1.00 53.33 132 ARG B CA 1
ATOM 2207 C C . ARG B 1 144 ? 35.016 4.983 -93.269 1.00 53.20 132 ARG B C 1
ATOM 2208 O O . ARG B 1 144 ? 35.505 5.074 -92.152 1.00 53.03 132 ARG B O 1
ATOM 2216 N N . LEU B 1 145 ? 35.447 4.126 -94.190 1.00 67.17 133 LEU B N 1
ATOM 2217 C CA . LEU B 1 145 ? 36.579 3.229 -93.946 1.00 67.41 133 LEU B CA 1
ATOM 2218 C C . LEU B 1 145 ? 37.890 3.988 -93.924 1.00 67.87 133 LEU B C 1
ATOM 2219 O O . LEU B 1 145 ? 38.817 3.629 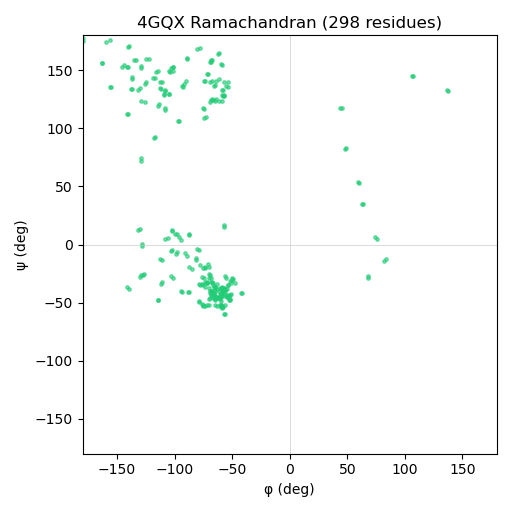-93.198 1.00 68.23 133 LEU B O 1
ATOM 2224 N N . HIS B 1 146 ? 37.964 5.041 -94.728 1.00 90.06 134 HIS B N 1
ATOM 2225 C CA . HIS B 1 146 ? 39.181 5.826 -94.848 1.00 90.18 134 HIS B CA 1
ATOM 2226 C C . HIS B 1 146 ? 39.399 6.687 -93.616 1.00 89.50 134 HIS B C 1
ATOM 2227 O O . HIS B 1 146 ? 40.510 7.107 -93.353 1.00 89.29 134 HIS B O 1
ATOM 2234 N N . THR B 1 147 ? 38.344 6.927 -92.848 1.00 68.64 135 THR B N 1
ATOM 2235 C CA . THR B 1 147 ? 38.451 7.847 -91.714 1.00 68.62 135 THR B CA 1
ATOM 2236 C C . THR B 1 147 ? 38.347 7.204 -90.327 1.00 68.50 135 THR B C 1
ATOM 2237 O O . THR B 1 147 ? 38.986 7.670 -89.386 1.00 68.48 135 THR B O 1
ATOM 2241 N N . GLU B 1 148 ? 37.568 6.130 -90.207 1.00 94.60 136 GLU B N 1
ATOM 2242 C CA . GLU B 1 148 ? 37.277 5.527 -88.902 1.00 94.42 136 GLU B CA 1
ATOM 2243 C C . GLU B 1 148 ? 38.536 5.082 -88.159 1.00 94.31 136 GLU B C 1
ATOM 2244 O O . GLU B 1 148 ? 39.373 4.396 -88.742 1.00 94.24 136 GLU B O 1
ATOM 2250 N N . PRO B 1 149 ? 38.683 5.506 -86.879 1.00 82.43 137 PRO B N 1
ATOM 2251 C CA . PRO B 1 149 ? 39.796 5.090 -86.018 1.00 82.20 137 PRO B CA 1
ATOM 2252 C C . PRO B 1 149 ? 39.478 3.883 -85.132 1.00 81.82 137 PRO B C 1
ATOM 2253 O O . PRO B 1 149 ? 40.332 3.030 -84.947 1.00 81.91 137 PRO B O 1
ATOM 2257 N N . ASP B 1 150 ? 38.269 3.828 -84.584 1.00 92.59 138 ASP B N 1
ATOM 2258 C CA . ASP B 1 150 ? 37.835 2.703 -83.775 1.00 92.47 138 ASP B CA 1
ATOM 2259 C C . ASP B 1 150 ? 37.849 1.415 -84.603 1.00 91.74 138 ASP B C 1
ATOM 2260 O O . ASP B 1 150 ? 37.205 1.336 -85.648 1.00 92.02 138 ASP B O 1
ATOM 2265 N N . ARG B 1 151 ? 38.586 0.414 -84.128 1.00 54.85 139 ARG B N 1
ATOM 2266 C CA . ARG B 1 151 ? 38.763 -0.853 -84.841 1.00 53.29 139 ARG B CA 1
ATOM 2267 C C . ARG B 1 151 ? 37.535 -1.755 -84.749 1.00 53.14 139 ARG B C 1
ATOM 2268 O O . ARG B 1 151 ? 37.221 -2.487 -85.673 1.00 52.50 139 ARG B O 1
ATOM 2276 N N . ASP B 1 152 ? 36.858 -1.696 -83.608 1.00 95.86 140 ASP B N 1
ATOM 2277 C CA . ASP B 1 152 ? 35.600 -2.396 -83.383 1.00 96.07 140 ASP B CA 1
ATOM 2278 C C . ASP B 1 152 ? 34.574 -1.938 -84.412 1.00 96.01 140 ASP B C 1
ATOM 2279 O O . ASP B 1 152 ? 33.796 -2.739 -84.928 1.00 96.14 140 ASP B O 1
ATOM 2284 N N . GLU B 1 153 ? 34.597 -0.644 -84.715 1.00 67.20 141 GLU B N 1
ATOM 2285 C CA . GLU B 1 153 ? 33.598 -0.025 -85.582 1.00 67.12 141 GLU B CA 1
ATOM 2286 C C . GLU B 1 153 ? 33.873 -0.308 -87.046 1.00 65.53 141 GLU B C 1
ATOM 2287 O O . GLU B 1 153 ? 32.947 -0.436 -87.838 1.00 65.35 141 GLU B O 1
ATOM 2293 N N . LEU B 1 154 ? 35.151 -0.394 -87.395 1.00 68.79 142 LEU B N 1
ATOM 2294 C CA . LEU B 1 154 ? 35.557 -0.798 -88.737 1.00 67.27 142 LEU B CA 1
ATOM 2295 C C . LEU B 1 154 ? 35.283 -2.276 -89.010 1.00 66.45 142 LEU B C 1
ATOM 2296 O O . LEU B 1 154 ? 35.132 -2.666 -90.161 1.00 66.47 142 LEU B O 1
ATOM 2301 N N . HIS B 1 155 ? 35.229 -3.102 -87.964 1.00 64.47 143 HIS B N 1
ATOM 2302 C CA . HIS B 1 155 ? 34.804 -4.494 -88.129 1.00 62.98 143 HIS B CA 1
ATOM 2303 C C . HIS B 1 155 ? 33.287 -4.542 -88.309 1.00 62.30 143 HIS B C 1
ATOM 2304 O O . HIS B 1 155 ? 32.806 -5.114 -89.281 1.00 62.38 143 HIS B O 1
ATOM 2311 N N . ARG B 1 156 ? 32.545 -3.918 -87.393 1.00 64.88 144 ARG B N 1
ATOM 2312 C CA . ARG B 1 156 ? 31.079 -3.917 -87.434 1.00 64.03 144 ARG B CA 1
ATOM 2313 C C . ARG B 1 156 ? 30.551 -3.484 -88.793 1.00 62.66 144 ARG B C 1
ATOM 2314 O O . ARG B 1 156 ? 29.675 -4.132 -89.352 1.00 62.53 144 ARG B O 1
ATOM 2322 N N . LEU B 1 157 ? 31.098 -2.388 -89.313 1.00 61.58 145 LEU B N 1
ATOM 2323 C CA . LEU B 1 157 ? 30.720 -1.844 -90.618 1.00 60.05 145 LEU B CA 1
ATOM 2324 C C . LEU B 1 157 ? 31.019 -2.808 -91.767 1.00 59.23 145 LEU B C 1
ATOM 2325 O O . LEU B 1 157 ? 30.168 -3.002 -92.642 1.00 59.48 145 LEU B O 1
ATOM 2330 N N . LEU B 1 158 ? 32.218 -3.394 -91.762 1.00 50.00 146 LEU B N 1
ATOM 2331 C CA . LEU B 1 158 ? 32.609 -4.364 -92.770 1.00 48.79 146 LEU B CA 1
ATOM 2332 C C . LEU B 1 158 ? 31.690 -5.560 -92.771 1.00 49.47 146 LEU B C 1
ATOM 2333 O O . LEU B 1 158 ? 31.136 -5.917 -93.804 1.00 49.49 146 LEU B O 1
ATOM 2338 N N . THR B 1 159 ? 31.493 -6.164 -91.611 1.00 46.95 147 THR B N 1
ATOM 2339 C CA . THR B 1 159 ? 30.744 -7.404 -91.552 1.00 48.06 147 THR B CA 1
ATOM 2340 C C . THR B 1 159 ? 29.248 -7.216 -91.409 1.00 49.23 147 THR B C 1
ATOM 2341 O O . THR B 1 159 ? 28.543 -8.182 -91.194 1.00 49.34 147 THR B O 1
ATOM 2345 N N . GLN B 1 160 ? 28.756 -5.987 -91.515 1.00 48.55 148 GLN B N 1
ATOM 2346 C CA . GLN B 1 160 ? 27.307 -5.756 -91.419 1.00 50.64 148 GLN B CA 1
ATOM 2347 C C . GLN B 1 160 ? 26.718 -4.900 -92.546 1.00 52.03 148 GLN B C 1
ATOM 2348 O O . GLN B 1 160 ? 25.589 -4.444 -92.440 1.00 52.28 148 GLN B O 1
ATOM 2354 N N . TRP B 1 161 ? 27.484 -4.696 -93.613 1.00 61.56 149 TRP B N 1
ATOM 2355 C CA . TRP B 1 161 ? 27.027 -4.031 -94.827 1.00 63.52 149 TRP B CA 1
ATOM 2356 C C . TRP B 1 161 ? 25.994 -4.894 -95.536 1.00 65.66 149 TRP B C 1
ATOM 2357 O O . TRP B 1 161 ? 26.277 -6.047 -95.867 1.00 65.97 149 TRP B O 1
ATOM 2368 N N . GLN B 1 162 ? 24.818 -4.311 -95.791 1.00 42.87 150 GLN B N 1
ATOM 2369 C CA . GLN B 1 162 ? 23.579 -5.036 -96.160 1.00 45.64 150 GLN B CA 1
ATOM 2370 C C . GLN B 1 162 ? 23.257 -6.256 -95.218 1.00 47.70 150 GLN B C 1
ATOM 2371 O O . GLN B 1 162 ? 23.593 -7.396 -95.563 1.00 47.19 150 GLN B O 1
ATOM 2377 N N . PRO B 1 163 ? 22.614 -6.008 -94.025 1.00 201.77 151 PRO B N 1
ATOM 2378 C CA . PRO B 1 163 ? 22.220 -7.066 -93.033 1.00 201.77 151 PRO B CA 1
ATOM 2379 C C . PRO B 1 163 ? 20.714 -7.503 -93.045 1.00 201.77 151 PRO B C 1
ATOM 2380 O O . PRO B 1 163 ? 20.482 -8.558 -93.672 1.00 181.01 151 PRO B O 1
#

Nearest PDB structures (foldseek):
  4gqx-assembly1_B  TM=1.007E+00  e=1.348E-34  Burkholderia pseudomallei 1710b
  3urr-assembly1_A  TM=9.926E-01  e=6.470E-29  Burkholderia thailandensis E264
  3urr-assembly1_B  TM=9.845E-01  e=1.989E-28  Burkholderia thailandensis E264
  2a0j-assembly1_A  TM=9.583E-01  e=5.423E-20  Neisseria meningitidis MC58
  1a6j-assembly1_B-2  TM=9.377E-01  e=5.329E-15  Escherichia coli

Organism: Burkholderia pseudomallei (strain 1710b) (NCBI:txid320372)

Secondary structure (DSSP, 8-state):
--SSTTT--GGGEE-------HHHHHHHHHHHHHHHSS--HHHHHHHHHHHHTTS--EEETTEE--EEEESS-SS-EEEEEEEEEEEP---TTS--EEEEEEEEEESS--HHHHHHHHHHHHHHH-HHHHHHHHH---HHHHHHHHTTS--/--SSTTT--GGGEEEEE----HHHHHHHHHHHHHHHSS--HHHHHHHHHHHHTTS--EEETTEE--EEEESS-SS-EEEEEEEEEEEP---TTS--EEEEEEEEEESS--HHHHHHHHHHHHHHH-HHHHHHHHH---HHHHHHHHTTS--

CATH classification: 3.40.930.10

Sequence (302 aa):
MNRLAKILPLENVVIDLSVTSKKRVFEQAGLIFENQNGIARSTVTDNLFARERLGSTGLGEGVAIPHGRIKGLKHPLAAFVRLAEPIPFEAPDGQPVSLLIFLLVPEQATQAHLEILSEIAQLLSDRDTRERLHTEPDRDELHRLLTQWQPMNRLAKILPLENVVIDLSVTSKKRVFEQAGLIFENQNGIARSTVTDNLFARERLGSTGLGEGVAIPHGRIKGLKHPLAAFVRLAEPIPFEAPDGQPVSLLIFLLVPEQATQAHLEILSEIAQLLSDRDTRERLHTEPDRDELHRLLTQWQP

Solvent-accessible surface area: 13302 Å² total; per-residue (Å²): 152,51,54,2,40,157,9,0,34,58,107,1,1,35,46,87,22,96,21,106,44,28,126,85,0,0,63,47,0,0,73,19,0,57,131,63,38,77,32,52,121,59,46,0,17,86,43,0,42,61,27,6,184,115,31,18,7,0,8,8,33,11,2,0,6,0,5,5,38,0,174,43,18,187,82,26,1,0,0,0,1,35,13,46,123,61,5,106,1,134,8,41,55,68,92,65,0,9,4,0,0,0,0,0,4,15,82,142,12,56,79,36,4,2,24,7,1,11,29,0,1,12,2,0,24,8,102,89,6,51,102,116,0,101,96,47,103,73,101,66,71,0,37,124,42,1,9,94,28,100,141,154,50,56,3,39,159,9,0,34,59,106,0,1,34,54,88,22,97,22,106,44,28,126,84,0,0,62,44,0,0,72,22,0,56,130,60,39,78,22,54,122,60,49,0,16,87,44,0,44,60,26,6,183,115,33,19,7,0,8,9,34,11,2,0,6,0,6,6,40,5,172,47,18,186,82,26,2,0,0,0,1,36,13,48,122,61,5,106,0,135,8,40,55,68,92,65,0,8,4,0,0,0,0,0,4,14,83,143,13,57,79,36,5,2,24,7,0,12,29,0,1,13,1,0,24,6,103,88,6,50,104,116,0,99,96,47,100,72,97,66,73,0,38,124,40,1,10,95,28,101,138

Radius of gyration: 18.76 Å; Cα contacts (8 Å, |Δi|>4): 609; chains: 2; bounding box: 46×35×49 Å

B-factor: mean 57.32, std 25.94, range [6.21, 201.77]

Foldseek 3Di:
DLLVQVAEDLLQEEEADEDEDPLGVLLVNLVSCVVVDVDHSVQSSVFLCVVLVVDFQALDDQEGEREGEGAPDDAKHKHKFFYPDFYQGVHPVRDGHGTYMYIYGYPDDDPVVVVSVVVVSVQCVDVVNVVVLNDDDDSVVNSCCNSHPPD/DLLVQPAEDLLQEEEADEDEDPLGVLLVNLVSCVVVDVDHSVQSSVFLCVVLVVDFQALDDQEGEREGEGAPDDAKHKHKFFYPDFYQGVHPVRDGHGTYMYIYGYPDDDPVVVVSVVVVSVQCVDVVNVVVLNDDDDSVVNSCCNRHPPD